Protein AF-A0A1J4JY16-F1 (afdb_monomer_lite)

Radius of gyration: 21.7 Å; chains: 1; bounding box: 56×39×72 Å

pLDDT: mean 81.93, std 15.05, range [30.53, 96.19]

Secondary structure (DSSP, 8-state):
------HHHHHHHHHHTHHHHTTSTTGGGS-HHHHHHHHH-TT--BS-HHHHHHHHHHHHHH-GGGGGGGGG--GGGS-HHHHHHHHHH--GGG--HHHHHHHHHHHH----S----SSB--GGGSS-------TT---TT-TT-SHHHHHHHHTTS-TTTTTSSEEEES--S---GGGGT-SSS-------S-TT--EEEE-TT-----SEEEEE--SSS---SEEEEE-SSSSS-EEEEEESS--GGGSSEEEEEPP--

Foldseek 3Di:
DDPPPVCVVVLLVCQLVVQVPLLDCPCLPDDLVSLVSNLPDPNREHQFLLSVLVSLVVSCVVPVVSLVVLLSGQLLGDDPVSVVVCVVPPDPVSDDPSNVVSVVCNVPDDPDPDDDDDRYPPVCVPDDDPDDDDPPPPPVPDQFPDPLVVCCVVQVHQCVVVVQKDKDWDADDPDPPSVVSPRPDPDDDDHPPDPPTDIDIGRDSDDDDDFKGKDFAPLPDGDQWDWDWDDPPVPDIDTQDTGHRDPQNNDRMDMGGGDDD

Sequence (261 aa):
MNILVDCNEEIDFLAKRFYKFSSNDQLKVLDLETLCDILTNPNLCLYDESCLLYFILDLVKEDKKFYCLFEYLEFTELTVNDIEMFINIFNINYLSGSIWKSLCSRLVQKINYESSITRYSNDINTTEHYPVFDPNDNNANQKMNGIIRYLSEKCNGNIMEKNVINIKYSDEHPINISSIVDLDVDSSFYTSAKPGSFIMIDFKDNFVIPQFYSIKSAGFANLRSWVFEISSDGENWKEIDRHDDSADLKKKKYNFYLSNS

Organism: NCBI:txid1144522

Structure (mmCIF, N/CA/C/O backbone):
data_AF-A0A1J4JY16-F1
#
_entry.id   AF-A0A1J4JY16-F1
#
loop_
_atom_site.group_PDB
_atom_site.id
_atom_site.type_symbol
_atom_site.label_atom_id
_atom_site.label_alt_id
_atom_site.label_comp_id
_atom_site.label_asym_id
_atom_site.label_entity_id
_atom_site.label_seq_id
_atom_site.pdbx_PDB_ins_code
_atom_site.Cartn_x
_atom_site.Cartn_y
_atom_site.Cartn_z
_atom_site.occupancy
_atom_site.B_iso_or_equiv
_atom_site.auth_seq_id
_atom_site.auth_comp_id
_atom_site.auth_asym_id
_atom_site.auth_atom_id
_atom_site.pdbx_PDB_model_num
ATOM 1 N N . MET A 1 1 ? -2.557 13.218 43.851 1.00 31.36 1 MET A N 1
ATOM 2 C CA . MET A 1 1 ? -3.062 14.340 43.036 1.00 31.36 1 MET A CA 1
ATOM 3 C C . MET A 1 1 ? -3.104 13.803 41.617 1.00 31.36 1 MET A C 1
ATOM 5 O O . MET A 1 1 ? -2.081 13.801 40.952 1.00 31.36 1 MET A O 1
ATOM 9 N N . ASN A 1 2 ? -4.218 13.164 41.247 1.00 30.53 2 ASN A N 1
ATOM 10 C CA . ASN A 1 2 ? -4.377 12.572 39.921 1.00 30.53 2 ASN A CA 1
ATOM 11 C C . ASN A 1 2 ? -4.642 13.716 38.954 1.00 30.53 2 ASN A C 1
ATOM 13 O O . ASN A 1 2 ? -5.684 14.363 39.038 1.00 30.53 2 ASN A O 1
ATOM 17 N N . ILE A 1 3 ? -3.667 13.995 38.099 1.00 32.53 3 ILE A N 1
ATOM 18 C CA . ILE A 1 3 ? -3.869 14.853 36.943 1.00 32.53 3 ILE A CA 1
ATOM 19 C C . ILE A 1 3 ? -4.706 14.006 35.984 1.00 32.53 3 ILE A C 1
ATOM 21 O O . ILE A 1 3 ? -4.184 13.109 35.331 1.00 32.53 3 ILE A O 1
ATOM 25 N N . LEU A 1 4 ? -6.020 14.224 35.993 1.00 35.12 4 LEU A N 1
ATOM 26 C CA . LEU A 1 4 ? -6.885 13.847 34.883 1.00 35.12 4 LEU A CA 1
ATOM 27 C C . LEU A 1 4 ? -6.463 14.750 33.723 1.00 35.12 4 LEU A C 1
ATOM 29 O O . LEU A 1 4 ? -6.913 15.890 33.627 1.00 35.12 4 LEU A O 1
ATOM 33 N N . VAL A 1 5 ? -5.497 14.282 32.933 1.00 44.91 5 VAL A N 1
ATOM 34 C CA . VAL A 1 5 ? -5.277 14.808 31.586 1.00 44.91 5 VAL A CA 1
ATOM 35 C C . VAL A 1 5 ? -6.586 14.550 30.848 1.00 44.91 5 VAL A C 1
ATOM 37 O O . VAL A 1 5 ? -7.117 13.442 30.917 1.00 44.91 5 VAL A O 1
ATOM 40 N N . ASP A 1 6 ? -7.167 15.583 30.250 1.00 53.94 6 ASP A N 1
ATOM 41 C CA . ASP A 1 6 ? -8.400 15.450 29.481 1.00 53.94 6 ASP A CA 1
ATOM 42 C C . ASP A 1 6 ? -8.073 14.721 28.171 1.00 53.94 6 ASP A C 1
ATOM 44 O O . ASP A 1 6 ? -7.833 15.339 27.136 1.00 53.94 6 ASP A O 1
ATOM 48 N N . CYS A 1 7 ? -7.994 13.386 28.236 1.00 62.97 7 CYS A N 1
ATOM 49 C CA . CYS A 1 7 ? -7.651 12.531 27.099 1.00 62.97 7 CYS A CA 1
ATOM 50 C C . CYS A 1 7 ? -8.610 12.725 25.913 1.00 62.97 7 CYS A C 1
ATOM 52 O O . CYS A 1 7 ? -8.273 12.346 24.797 1.00 62.97 7 CYS A O 1
ATOM 54 N N . ASN A 1 8 ? -9.783 13.338 26.120 1.00 76.88 8 ASN A N 1
ATOM 55 C CA . ASN A 1 8 ? -10.749 13.573 25.053 1.00 76.88 8 ASN A CA 1
ATOM 56 C C . ASN A 1 8 ? -10.207 14.507 23.973 1.00 76.88 8 ASN A C 1
ATOM 58 O O . ASN A 1 8 ? -10.452 14.244 22.803 1.00 76.88 8 ASN A O 1
ATOM 62 N N . GLU A 1 9 ? -9.465 15.565 24.326 1.00 85.69 9 GLU A N 1
ATOM 63 C CA . GLU A 1 9 ? -8.904 16.485 23.324 1.00 85.69 9 GLU A CA 1
ATOM 64 C C . GLU A 1 9 ? -7.820 15.803 22.477 1.00 85.69 9 GLU A C 1
ATOM 66 O O . GLU A 1 9 ? -7.738 16.027 21.268 1.00 85.69 9 GLU A O 1
ATOM 71 N N . GLU A 1 10 ? -7.013 14.939 23.098 1.00 87.88 10 GLU A N 1
ATOM 72 C CA . GLU A 1 10 ? -5.965 14.166 22.426 1.00 87.88 10 GLU A CA 1
ATOM 73 C C . GLU A 1 10 ? -6.563 13.078 21.524 1.00 87.88 10 GLU A C 1
ATOM 75 O O . GLU A 1 10 ? -6.152 12.945 20.370 1.00 87.88 10 GLU A O 1
ATOM 80 N N . ILE A 1 11 ? -7.586 12.361 21.999 1.00 91.44 11 ILE A N 1
ATOM 81 C CA . ILE A 1 11 ? -8.337 11.378 21.206 1.00 91.44 11 ILE A CA 1
ATOM 82 C C . ILE A 1 11 ? -9.028 12.068 20.028 1.00 91.44 11 ILE A C 1
ATOM 84 O O . ILE A 1 11 ? -8.915 11.594 18.900 1.00 91.44 11 ILE A O 1
ATOM 88 N N . ASP A 1 12 ? -9.672 13.219 20.241 1.00 90.94 12 ASP A N 1
ATOM 89 C CA . ASP A 1 12 ? -10.272 14.019 19.168 1.00 90.94 12 ASP A CA 1
ATOM 90 C C . ASP A 1 12 ? -9.227 14.462 18.141 1.00 90.94 12 ASP A C 1
ATOM 92 O O . ASP A 1 12 ? -9.476 14.442 16.932 1.00 90.94 12 ASP A O 1
ATOM 96 N N . PHE A 1 13 ? -8.058 14.897 18.616 1.00 89.00 13 PHE A N 1
ATOM 97 C CA . PHE A 1 13 ? -6.956 15.318 17.761 1.00 89.00 13 PHE A CA 1
ATOM 98 C C . PHE A 1 13 ? -6.457 14.162 16.890 1.00 89.00 13 PHE A C 1
ATOM 100 O O . PHE A 1 13 ? -6.245 14.366 15.689 1.00 89.00 13 PHE A O 1
ATOM 107 N N . LEU A 1 14 ? -6.278 12.980 17.488 1.00 90.50 14 LEU A N 1
ATOM 108 C CA . LEU A 1 14 ? -5.843 11.768 16.800 1.00 90.50 14 LEU A CA 1
ATOM 109 C C . LEU A 1 14 ? -6.910 11.274 15.828 1.00 90.50 14 LEU A C 1
ATOM 111 O O . LEU A 1 14 ? -6.580 11.035 14.674 1.00 90.50 14 LEU A O 1
ATOM 115 N N . ALA A 1 15 ? -8.179 11.210 16.230 1.00 90.50 15 ALA A N 1
ATOM 116 C CA . ALA A 1 15 ? -9.285 10.793 15.373 1.00 90.50 15 ALA A CA 1
ATOM 117 C C . ALA A 1 15 ? -9.417 11.687 14.129 1.00 90.50 15 ALA A C 1
ATOM 119 O O . ALA A 1 15 ? -9.438 11.184 13.005 1.00 90.50 15 ALA A O 1
ATOM 120 N N . LYS A 1 16 ? -9.379 13.018 14.302 1.00 89.44 16 LYS A N 1
ATOM 121 C CA . LYS A 1 16 ? -9.443 14.000 13.195 1.00 89.44 16 LYS A CA 1
ATOM 122 C C . LYS A 1 16 ? -8.280 13.907 12.213 1.00 89.44 16 LYS A C 1
ATOM 124 O O . LYS A 1 16 ? -8.373 14.428 11.104 1.00 89.44 16 LYS A O 1
ATOM 129 N N . ARG A 1 17 ? -7.159 13.317 12.627 1.00 87.75 17 ARG A N 1
ATOM 130 C CA . ARG A 1 17 ? -5.934 13.187 11.828 1.00 87.75 17 ARG A CA 1
ATOM 131 C C . ARG A 1 17 ? -5.492 11.738 11.699 1.00 87.75 17 ARG A C 1
ATOM 133 O O . ARG A 1 17 ? -4.326 11.506 11.391 1.00 87.75 17 ARG A O 1
ATOM 140 N N . PHE A 1 18 ? -6.396 10.783 11.920 1.00 89.00 18 PHE A N 1
ATOM 141 C CA . PHE A 1 18 ? -6.050 9.366 11.982 1.00 89.00 18 PHE A CA 1
ATOM 142 C C . PHE A 1 18 ? -5.348 8.936 10.701 1.00 89.00 18 PHE A C 1
ATOM 144 O O . PHE A 1 18 ? -4.289 8.316 10.752 1.00 89.00 18 PHE A O 1
ATOM 151 N N . TYR A 1 19 ? -5.868 9.414 9.570 1.00 82.38 19 TYR A N 1
ATOM 152 C CA . TYR A 1 19 ? -5.283 9.286 8.244 1.00 82.38 19 TYR A CA 1
ATOM 153 C C . TYR A 1 19 ? -3.763 9.559 8.194 1.00 82.38 19 TYR A C 1
ATOM 155 O O . TYR A 1 19 ? -3.030 8.842 7.526 1.00 82.38 19 TYR A O 1
ATOM 163 N N . LYS A 1 20 ? -3.232 10.536 8.943 1.00 79.44 20 LYS A N 1
ATOM 164 C CA . LYS A 1 20 ? -1.789 10.861 8.940 1.00 79.44 20 LYS A CA 1
ATOM 165 C C . LYS A 1 20 ? -0.927 9.858 9.690 1.00 79.44 20 LYS A C 1
ATOM 167 O O . LYS A 1 20 ? 0.275 9.784 9.444 1.00 79.44 20 LYS A O 1
ATOM 172 N N . PHE A 1 21 ? -1.513 9.161 10.653 1.00 79.12 21 PHE A N 1
ATOM 173 C CA . PHE A 1 21 ? -0.778 8.335 11.600 1.00 79.12 21 PHE A CA 1
ATOM 174 C C . PHE A 1 21 ? -1.021 6.841 11.385 1.00 79.12 21 PHE A C 1
ATOM 176 O O . PHE A 1 21 ? -0.206 6.045 11.836 1.00 79.12 21 PHE A O 1
ATOM 183 N N . SER A 1 22 ? -2.080 6.454 10.667 1.00 73.06 22 SER A N 1
ATOM 184 C CA . SER A 1 22 ? -2.434 5.054 10.401 1.00 73.06 22 SER A CA 1
ATOM 185 C C . SER A 1 22 ? -1.378 4.286 9.611 1.00 73.06 22 SER A C 1
ATOM 187 O O . SER A 1 22 ? -1.261 3.078 9.774 1.00 73.06 22 SER A O 1
ATOM 189 N N . SER A 1 23 ? -0.587 4.974 8.782 1.00 65.50 23 SER A N 1
ATOM 190 C CA . SER A 1 23 ? 0.531 4.372 8.040 1.00 65.50 23 SER A CA 1
ATOM 191 C C . SER A 1 23 ? 1.832 4.291 8.846 1.00 65.50 23 SER A C 1
ATOM 193 O O . SER A 1 23 ? 2.789 3.686 8.381 1.00 65.50 23 SER A O 1
ATOM 195 N N . ASN A 1 24 ? 1.890 4.890 10.039 1.00 67.12 24 ASN A N 1
ATOM 196 C CA . ASN A 1 24 ? 3.092 4.920 10.867 1.00 67.12 24 ASN A CA 1
ATOM 197 C C . ASN A 1 24 ? 2.932 4.000 12.086 1.00 67.12 24 ASN A C 1
ATOM 199 O O . ASN A 1 24 ? 1.854 3.888 12.669 1.00 67.12 24 ASN A O 1
ATOM 203 N N . ASP A 1 25 ? 4.038 3.445 12.583 1.00 74.62 25 ASP A N 1
ATOM 204 C CA . ASP A 1 25 ? 4.028 2.575 13.772 1.00 74.62 25 ASP A CA 1
ATOM 205 C C . ASP A 1 25 ? 3.672 3.298 15.086 1.00 74.62 25 ASP A C 1
ATOM 207 O O . ASP A 1 25 ? 3.498 2.666 16.125 1.00 74.62 25 ASP A O 1
ATOM 211 N N . GLN A 1 26 ? 3.519 4.625 15.065 1.00 77.06 26 GLN A N 1
ATOM 212 C CA . GLN A 1 26 ? 3.210 5.424 16.255 1.00 77.06 26 GLN A CA 1
ATOM 213 C C . GLN A 1 26 ? 1.863 5.054 16.887 1.00 77.06 26 GLN A C 1
ATOM 215 O O . GLN A 1 26 ? 1.769 5.003 18.112 1.00 77.06 26 GLN A O 1
ATOM 220 N N . LEU A 1 27 ? 0.838 4.759 16.077 1.00 82.56 27 LEU A N 1
ATOM 221 C CA . LEU A 1 27 ? -0.464 4.329 16.601 1.00 82.56 27 LEU A CA 1
ATOM 222 C C . LEU A 1 27 ? -0.451 2.879 17.092 1.00 82.56 27 LEU A C 1
ATOM 224 O O . LEU A 1 27 ? -1.286 2.517 17.915 1.00 82.56 27 LEU A O 1
ATOM 228 N N . LYS A 1 28 ? 0.503 2.056 16.637 1.00 81.75 28 LYS A N 1
ATOM 229 C CA . LYS A 1 28 ? 0.596 0.642 17.030 1.00 81.75 28 LYS A CA 1
ATOM 230 C C . LYS A 1 28 ? 1.054 0.450 18.479 1.00 81.75 28 LYS A C 1
ATOM 232 O O . LYS A 1 28 ? 0.887 -0.627 19.038 1.00 81.75 28 LYS A O 1
ATOM 237 N N . VAL A 1 29 ? 1.613 1.495 19.094 1.00 86.62 29 VAL A N 1
ATOM 238 C CA . VAL A 1 29 ? 2.029 1.500 20.508 1.00 86.62 29 VAL A CA 1
ATOM 239 C C . VAL A 1 29 ? 0.838 1.706 21.453 1.00 86.62 29 VAL A C 1
ATOM 241 O O . VAL A 1 29 ? 0.945 1.419 22.646 1.00 86.62 29 VAL A O 1
ATOM 244 N N . LEU A 1 30 ? -0.291 2.206 20.942 1.00 89.12 30 LEU A N 1
ATOM 245 C CA . LEU A 1 30 ? -1.477 2.479 21.746 1.00 89.12 30 LEU A CA 1
ATOM 246 C C . LEU A 1 30 ? -2.147 1.178 22.200 1.00 89.12 30 LEU A C 1
ATOM 248 O O . LEU A 1 30 ? -2.107 0.151 21.519 1.00 89.12 30 LEU A O 1
ATOM 252 N N . ASP A 1 31 ? -2.766 1.224 23.376 1.00 92.12 31 ASP A N 1
ATOM 253 C CA . ASP A 1 31 ? -3.531 0.092 23.874 1.00 92.12 31 ASP A CA 1
ATOM 254 C C . ASP A 1 31 ? -4.887 -0.040 23.166 1.00 92.12 31 ASP A C 1
ATOM 256 O O . ASP A 1 31 ? -5.335 0.825 22.410 1.00 92.12 31 ASP A O 1
ATOM 260 N N . LEU A 1 32 ? -5.536 -1.183 23.394 1.00 92.88 32 LEU A N 1
ATOM 261 C CA . LEU A 1 32 ? -6.809 -1.499 22.756 1.00 92.88 32 LEU A CA 1
ATOM 262 C C . LEU A 1 32 ? -7.902 -0.486 23.119 1.00 92.88 32 LEU A C 1
ATOM 264 O O . LEU A 1 32 ? -8.685 -0.122 22.252 1.00 92.88 32 LEU A O 1
ATOM 268 N N . GLU A 1 33 ? -7.949 -0.042 24.376 1.00 93.06 33 GLU A N 1
ATOM 269 C CA . GLU A 1 33 ? -8.976 0.884 24.865 1.00 93.06 33 GLU A CA 1
ATOM 270 C C . GLU A 1 33 ? -8.858 2.243 24.166 1.00 93.06 33 GLU A C 1
ATOM 272 O O . GLU A 1 33 ? -9.828 2.711 23.574 1.00 93.06 33 GLU A O 1
ATOM 277 N N . THR A 1 34 ? -7.643 2.793 24.084 1.00 92.50 34 THR A N 1
ATOM 278 C CA . THR A 1 34 ? -7.378 4.051 23.374 1.00 92.50 34 THR A CA 1
ATOM 279 C C . THR A 1 34 ? -7.711 3.941 21.885 1.00 92.50 34 THR A C 1
ATOM 281 O O . THR A 1 34 ? -8.284 4.860 21.301 1.00 92.50 34 THR A O 1
ATOM 284 N N . LEU A 1 35 ? -7.374 2.818 21.241 1.00 94.50 35 LEU A N 1
ATOM 285 C CA . LEU A 1 35 ? -7.709 2.602 19.831 1.00 94.50 35 LEU A CA 1
ATOM 286 C C . LEU A 1 35 ? -9.224 2.506 19.610 1.00 94.50 35 LEU A C 1
ATOM 288 O O . LEU A 1 35 ? -9.726 3.093 18.652 1.00 94.50 35 LEU A O 1
ATOM 292 N N . CYS A 1 36 ? -9.958 1.828 20.495 1.00 94.00 36 CYS A N 1
ATOM 293 C CA . CYS A 1 36 ? -11.421 1.806 20.456 1.00 94.00 36 CYS A CA 1
ATOM 294 C C . CYS A 1 36 ? -12.009 3.217 20.593 1.00 94.00 36 CYS A C 1
ATOM 296 O O . CYS A 1 36 ? -12.910 3.576 19.830 1.00 94.00 36 CYS A O 1
ATOM 298 N N . ASP A 1 37 ? -11.483 4.033 21.511 1.00 93.44 37 ASP A N 1
ATOM 299 C CA . ASP A 1 37 ? -11.946 5.409 21.714 1.00 93.44 37 ASP A CA 1
ATOM 300 C C . ASP A 1 37 ? -11.703 6.285 20.477 1.00 93.44 37 ASP A C 1
ATOM 302 O O . ASP A 1 37 ? -12.580 7.050 20.068 1.00 93.44 37 ASP A O 1
ATOM 306 N N . ILE A 1 38 ? -10.543 6.134 19.829 1.00 93.94 38 ILE A N 1
ATOM 307 C CA . ILE A 1 38 ? -10.218 6.833 18.580 1.00 93.94 38 ILE A CA 1
ATOM 308 C C . ILE A 1 38 ? -11.159 6.399 17.449 1.00 93.94 38 ILE A C 1
ATOM 310 O O . ILE A 1 38 ? -11.705 7.255 16.754 1.00 93.94 38 ILE A O 1
ATOM 314 N N . LEU A 1 39 ? -11.368 5.091 17.256 1.00 93.75 39 LEU A N 1
ATOM 315 C CA . LEU A 1 39 ? -12.174 4.562 16.147 1.00 93.75 39 LEU A CA 1
ATOM 316 C C . LEU A 1 39 ? -13.685 4.768 16.333 1.00 93.75 39 LEU A C 1
ATOM 318 O O . LEU A 1 39 ? -14.429 4.804 15.355 1.00 93.75 39 LEU A O 1
ATOM 322 N N . THR A 1 40 ? -14.146 4.947 17.571 1.00 93.75 40 THR A N 1
ATOM 323 C CA . THR A 1 40 ? -15.547 5.284 17.875 1.00 93.75 40 THR A CA 1
ATOM 324 C C . THR A 1 40 ? -15.801 6.796 17.808 1.00 93.75 40 THR A C 1
ATOM 326 O O . THR A 1 40 ? -16.951 7.243 17.839 1.00 93.75 40 THR A O 1
ATOM 329 N N . ASN A 1 41 ? -14.744 7.609 17.722 1.00 92.50 41 ASN A N 1
ATOM 330 C CA . ASN A 1 41 ? -14.862 9.057 17.761 1.00 92.50 41 ASN A CA 1
ATOM 331 C C . ASN A 1 41 ? -15.668 9.586 16.553 1.00 92.50 41 ASN A C 1
ATOM 333 O O . ASN A 1 41 ? -15.359 9.254 15.408 1.00 92.50 41 ASN A O 1
ATOM 337 N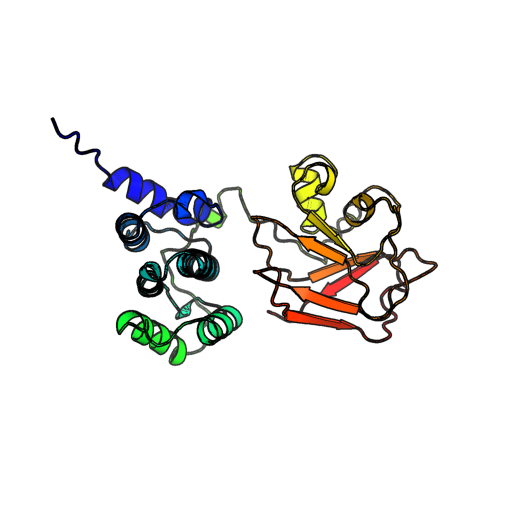 N . PRO A 1 42 ? -16.665 10.468 16.762 1.00 88.06 42 PRO A N 1
ATOM 338 C CA . PRO A 1 42 ? -17.493 10.998 15.675 1.00 88.06 42 PRO A CA 1
ATOM 339 C C . PRO A 1 42 ? -16.717 11.868 14.677 1.00 88.06 42 PRO A C 1
ATOM 341 O O . PRO A 1 42 ? -17.198 12.111 13.574 1.00 88.06 42 PRO A O 1
ATOM 344 N N . ASN A 1 43 ? -15.534 12.351 15.060 1.00 89.62 43 ASN A N 1
ATOM 345 C CA . ASN A 1 43 ? -14.637 13.117 14.208 1.00 89.62 43 ASN A CA 1
ATOM 346 C C . ASN A 1 43 ? -13.544 12.250 13.560 1.00 89.62 43 ASN A C 1
ATOM 348 O O . ASN A 1 43 ? -12.589 12.814 13.018 1.00 89.62 43 ASN A O 1
ATOM 352 N N . LEU A 1 44 ? -13.640 10.915 13.647 1.00 91.62 44 LEU A N 1
ATOM 353 C CA . LEU A 1 44 ? -12.714 10.009 12.975 1.00 91.62 44 LEU A CA 1
ATOM 354 C C . LEU A 1 44 ? -12.643 10.357 11.489 1.00 91.62 44 LEU A C 1
ATOM 356 O O . LEU A 1 44 ? -13.661 10.450 10.806 1.00 91.62 44 LEU A O 1
ATOM 360 N N . CYS A 1 45 ? -11.419 10.548 11.014 1.00 87.81 45 CYS A N 1
ATOM 361 C CA . CYS A 1 45 ? -11.137 10.971 9.659 1.00 87.81 45 CYS A CA 1
ATOM 362 C C . CYS A 1 45 ? -10.116 10.027 9.026 1.00 87.81 45 CYS A C 1
ATOM 364 O O . CYS A 1 45 ? -8.953 9.972 9.445 1.00 87.81 45 CYS A O 1
ATOM 366 N N . LEU A 1 46 ? -10.567 9.286 8.018 1.00 85.44 46 LEU A N 1
ATOM 367 C CA . LEU A 1 46 ? -9.779 8.299 7.281 1.00 85.44 46 LEU A CA 1
ATOM 368 C C . LEU A 1 46 ? -9.481 8.802 5.861 1.00 85.44 46 LEU A C 1
ATOM 370 O O . LEU A 1 46 ? -10.198 9.663 5.340 1.00 85.44 46 LEU A O 1
ATOM 374 N N . TYR A 1 47 ? -8.445 8.245 5.228 1.00 79.88 47 TYR A N 1
ATOM 375 C CA . TYR A 1 47 ? -8.259 8.393 3.780 1.00 79.88 47 TYR A CA 1
ATOM 376 C C . TYR A 1 47 ? -9.289 7.567 3.018 1.00 79.88 47 TYR A C 1
ATOM 378 O O . TYR A 1 47 ? -10.061 8.103 2.231 1.00 79.88 47 TYR A O 1
ATOM 386 N N . ASP A 1 48 ? -9.313 6.275 3.314 1.00 81.44 48 ASP A N 1
ATOM 387 C CA . ASP A 1 48 ? -10.267 5.302 2.817 1.00 81.44 48 ASP A CA 1
ATOM 388 C C . ASP A 1 48 ? -10.398 4.163 3.836 1.00 81.44 48 ASP A C 1
ATOM 390 O O . ASP A 1 48 ? -9.695 4.109 4.855 1.00 81.44 48 ASP A O 1
ATOM 394 N N . GLU A 1 49 ? -11.333 3.260 3.565 1.00 88.69 49 GLU A N 1
ATOM 395 C CA . GLU A 1 49 ? -11.580 2.106 4.418 1.00 88.69 49 GLU A CA 1
ATOM 396 C C . GLU A 1 49 ? -10.472 1.046 4.327 1.00 88.69 49 GLU A C 1
ATOM 398 O O . GLU A 1 49 ? -10.182 0.361 5.311 1.00 88.69 49 GLU A O 1
ATOM 403 N N . SER A 1 50 ? -9.814 0.935 3.169 1.00 85.56 50 SER A N 1
ATOM 404 C CA . SER A 1 50 ? -8.705 0.008 2.925 1.00 85.56 50 SER A CA 1
ATOM 405 C C . SER A 1 50 ? -7.537 0.287 3.879 1.00 85.56 50 SER A C 1
ATOM 407 O O . SER A 1 50 ? -7.008 -0.634 4.499 1.00 85.56 50 SER A O 1
ATOM 409 N N . CYS A 1 51 ? -7.184 1.559 4.090 1.00 87.50 51 CYS A N 1
ATOM 410 C CA . CYS A 1 51 ? -6.156 1.994 5.035 1.00 87.50 51 CYS A CA 1
ATOM 411 C C . CYS A 1 51 ? -6.460 1.529 6.463 1.00 87.50 51 CYS A C 1
ATOM 413 O O . CYS A 1 51 ? -5.564 1.046 7.159 1.00 87.50 51 CYS A O 1
ATOM 415 N N . LEU A 1 52 ? -7.717 1.649 6.904 1.00 92.75 52 LEU A N 1
ATOM 416 C CA . LEU A 1 52 ? -8.119 1.192 8.233 1.00 92.75 52 LEU A CA 1
ATOM 417 C C . LEU A 1 52 ? -8.063 -0.339 8.332 1.00 92.75 52 LEU A C 1
ATOM 419 O O . LEU A 1 52 ? -7.581 -0.868 9.334 1.00 92.75 52 LEU A O 1
ATOM 423 N N . LEU A 1 53 ? -8.491 -1.053 7.287 1.00 92.62 53 LEU A N 1
ATOM 424 C CA . LEU A 1 53 ? -8.396 -2.511 7.226 1.00 92.62 53 LEU A CA 1
ATOM 425 C C . LEU A 1 53 ? -6.944 -2.986 7.381 1.00 92.62 53 LEU A C 1
ATOM 427 O O . LEU A 1 53 ? -6.678 -3.844 8.225 1.00 92.62 53 LEU A O 1
ATOM 431 N N . TYR A 1 54 ? -6.009 -2.427 6.606 1.00 89.31 54 TYR A N 1
ATOM 432 C CA . TYR A 1 54 ? -4.591 -2.795 6.679 1.00 89.31 54 TYR A CA 1
ATOM 433 C C . TYR A 1 54 ? -3.985 -2.476 8.047 1.00 89.31 54 TYR A C 1
ATOM 435 O O . TYR A 1 54 ? -3.278 -3.310 8.612 1.00 89.31 54 TYR A O 1
ATOM 443 N N . PHE A 1 55 ? -4.327 -1.319 8.619 1.00 91.56 55 PHE A N 1
ATOM 444 C CA . PHE A 1 55 ? -3.899 -0.950 9.965 1.00 91.56 55 PHE A CA 1
ATOM 445 C C . PHE A 1 55 ? -4.341 -1.983 11.017 1.00 91.56 55 PHE A C 1
ATOM 447 O O . PHE A 1 55 ? -3.526 -2.440 11.820 1.00 91.56 55 PHE A O 1
ATOM 454 N N . ILE A 1 56 ? -5.613 -2.401 10.998 1.00 93.81 56 ILE A N 1
ATOM 455 C CA . ILE A 1 56 ? -6.128 -3.398 11.951 1.00 93.81 56 ILE A CA 1
ATOM 456 C C . ILE A 1 56 ? -5.490 -4.772 11.707 1.00 93.81 56 ILE A C 1
ATOM 458 O O . ILE A 1 56 ? -5.143 -5.464 12.665 1.00 93.81 56 ILE A O 1
ATOM 462 N N . LEU A 1 57 ? -5.303 -5.172 10.444 1.00 90.12 57 LEU A N 1
ATOM 463 C CA . LEU A 1 57 ? -4.632 -6.430 10.104 1.00 90.12 57 LEU A CA 1
ATOM 464 C C . LEU A 1 57 ? -3.216 -6.487 10.683 1.00 90.12 57 LEU A C 1
ATOM 466 O O . LEU A 1 57 ? -2.841 -7.512 11.252 1.00 90.12 57 LEU A O 1
ATOM 470 N N . ASP A 1 58 ? -2.457 -5.397 10.592 1.00 89.12 58 ASP A N 1
ATOM 471 C CA . ASP A 1 58 ? -1.116 -5.318 11.167 1.00 89.12 58 ASP A CA 1
ATOM 472 C C . ASP A 1 58 ? -1.122 -5.433 12.695 1.00 89.12 58 ASP A C 1
ATOM 474 O O . ASP A 1 58 ? -0.318 -6.179 13.250 1.00 89.12 58 ASP A O 1
ATOM 478 N N . LEU A 1 59 ? -2.061 -4.783 13.390 1.00 91.38 59 LEU A N 1
ATOM 479 C CA . LEU A 1 59 ? -2.208 -4.937 14.844 1.00 91.38 59 LEU A CA 1
ATOM 480 C C . LEU A 1 59 ? -2.514 -6.384 15.248 1.00 91.38 59 LEU A C 1
ATOM 482 O O . LEU A 1 59 ? -1.998 -6.897 16.240 1.00 91.38 59 LEU A O 1
ATOM 486 N N . VAL A 1 60 ? -3.360 -7.054 14.469 1.00 92.50 60 VAL A N 1
ATOM 487 C CA . VAL A 1 60 ? -3.802 -8.424 14.737 1.00 92.50 60 VAL A CA 1
ATOM 488 C C . VAL A 1 60 ? -2.696 -9.458 14.510 1.00 92.50 60 VAL A C 1
ATOM 490 O O . VAL A 1 60 ? -2.712 -10.506 15.168 1.00 92.50 60 VAL A O 1
ATOM 493 N N . LYS A 1 61 ? -1.731 -9.181 13.620 1.00 87.94 61 LYS A N 1
ATOM 494 C CA . LYS A 1 61 ? -0.521 -10.010 13.472 1.00 87.94 61 LYS A CA 1
ATOM 495 C C . LYS A 1 61 ? 0.271 -10.064 14.782 1.00 87.94 61 LYS A C 1
ATOM 497 O O . LYS A 1 61 ? 0.768 -11.132 15.136 1.00 87.94 61 LYS A O 1
ATOM 502 N N . GLU A 1 62 ? 0.326 -8.948 15.508 1.00 88.25 62 GLU A N 1
ATOM 503 C CA . GLU A 1 62 ? 1.044 -8.829 16.781 1.00 88.25 62 GLU A CA 1
ATOM 504 C C . GLU A 1 62 ? 0.239 -9.387 17.966 1.00 88.25 62 GLU A C 1
ATOM 506 O O . GLU A 1 62 ? 0.757 -10.164 18.771 1.00 88.25 62 GLU A O 1
ATOM 511 N N . ASP A 1 63 ? -1.044 -9.027 18.087 1.00 91.94 63 ASP A N 1
ATOM 512 C CA . ASP A 1 63 ? -1.891 -9.466 19.200 1.00 91.94 63 ASP A CA 1
ATOM 513 C C . ASP A 1 63 ? -3.351 -9.683 18.772 1.00 91.94 63 ASP A C 1
ATOM 515 O O . ASP A 1 63 ? -4.058 -8.789 18.301 1.00 91.94 63 ASP A O 1
ATOM 519 N N . LYS A 1 64 ? -3.862 -10.891 19.025 1.00 92.44 64 LYS A N 1
ATOM 520 C CA . LYS A 1 64 ? -5.227 -11.287 18.653 1.00 92.44 64 LYS A CA 1
ATOM 521 C C . LYS A 1 64 ? -6.314 -10.512 19.404 1.00 92.44 64 LYS A C 1
ATOM 523 O O . LYS A 1 64 ? -7.472 -10.576 19.000 1.00 92.44 64 LYS A O 1
ATOM 528 N N . LYS A 1 65 ? -5.995 -9.782 20.478 1.00 93.88 65 LYS A N 1
ATOM 529 C CA . LYS A 1 65 ? -6.986 -8.935 21.165 1.00 93.88 65 LYS A CA 1
ATOM 530 C C . LYS A 1 65 ? -7.574 -7.852 20.253 1.00 93.88 65 LYS A C 1
ATOM 532 O O . LYS A 1 65 ? -8.706 -7.439 20.471 1.00 93.88 65 LYS A O 1
ATOM 537 N N . PHE A 1 66 ? -6.840 -7.433 19.219 1.00 95.44 66 PHE A N 1
ATOM 538 C CA . PHE A 1 66 ? -7.255 -6.366 18.306 1.00 95.44 66 PHE A CA 1
ATOM 539 C C . PHE A 1 66 ? -8.295 -6.800 17.264 1.00 95.44 66 PHE A C 1
ATOM 541 O O . PHE A 1 66 ? -8.817 -5.955 16.544 1.00 95.44 66 PHE A O 1
ATOM 548 N N . TYR A 1 67 ? -8.670 -8.085 17.207 1.00 94.81 67 TYR A N 1
ATOM 549 C CA . TYR A 1 67 ? -9.710 -8.566 16.288 1.00 94.81 67 TYR A CA 1
ATOM 550 C C . TYR A 1 67 ? -11.056 -7.845 16.463 1.00 94.81 67 TYR A C 1
ATOM 552 O O . TYR A 1 67 ? -11.813 -7.734 15.501 1.00 94.81 67 TYR A O 1
ATOM 560 N N . CYS A 1 68 ? -11.378 -7.353 17.664 1.00 94.19 68 CYS A N 1
ATOM 561 C CA . CYS A 1 68 ? -12.619 -6.607 17.864 1.00 94.19 68 CYS A CA 1
ATOM 562 C C . CYS A 1 68 ? -12.656 -5.303 17.057 1.00 94.19 68 CYS A C 1
ATOM 564 O O . CYS A 1 68 ? -13.740 -4.908 16.651 1.00 94.19 68 CYS A O 1
ATOM 566 N N . LEU A 1 69 ? -11.506 -4.699 16.726 1.00 96.19 69 LEU A N 1
ATOM 567 C CA . LEU A 1 69 ? -11.446 -3.432 15.991 1.00 96.19 69 LEU A CA 1
ATOM 568 C C . LEU A 1 69 ? -12.030 -3.522 14.571 1.00 96.19 69 LEU A C 1
ATOM 570 O O . LEU A 1 69 ? -12.460 -2.511 14.021 1.00 96.19 69 LEU A O 1
ATOM 574 N N . PHE A 1 70 ? -12.120 -4.723 13.986 1.00 95.94 70 PHE A N 1
ATOM 575 C CA . PHE A 1 70 ? -12.800 -4.920 12.700 1.00 95.94 70 PHE A CA 1
ATOM 576 C C . PHE A 1 70 ? -14.289 -4.543 12.744 1.00 95.94 70 PHE A C 1
ATOM 578 O O . PHE A 1 70 ? -14.905 -4.375 11.694 1.00 95.94 70 PHE A O 1
ATOM 585 N N . GLU A 1 71 ? -14.890 -4.400 13.929 1.00 94.88 71 GLU A N 1
ATOM 586 C CA . GLU A 1 71 ? -16.274 -3.943 14.057 1.00 94.88 71 GLU A CA 1
ATOM 587 C C . GLU A 1 71 ? -16.486 -2.483 13.641 1.00 94.88 71 GLU A C 1
ATOM 589 O O . GLU A 1 71 ? -17.612 -2.111 13.315 1.00 94.88 71 GLU A O 1
ATOM 594 N N . TYR A 1 72 ? -15.414 -1.685 13.606 1.00 94.50 72 TYR A N 1
ATOM 595 C CA . TYR A 1 72 ? -15.441 -0.282 13.189 1.00 94.50 72 TYR A CA 1
ATOM 596 C C . TYR A 1 72 ? -15.302 -0.097 11.668 1.00 94.50 72 TYR A C 1
ATOM 598 O O . TYR A 1 72 ? -15.416 1.030 11.173 1.00 94.50 72 TYR A O 1
ATOM 606 N N . LEU A 1 73 ? -15.094 -1.195 10.926 1.00 93.50 73 LEU A N 1
ATOM 607 C CA . LEU A 1 73 ? -15.013 -1.163 9.471 1.00 93.50 73 LEU A CA 1
ATOM 608 C C . LEU A 1 73 ? -16.387 -0.995 8.811 1.00 93.50 73 LEU A C 1
ATOM 610 O O . LEU A 1 73 ? -17.340 -1.745 9.067 1.00 93.50 73 LEU A O 1
ATOM 614 N N . GLU A 1 74 ? -16.449 -0.072 7.859 1.00 91.06 74 GLU A N 1
ATOM 615 C CA . GLU A 1 74 ? -17.539 0.070 6.898 1.00 91.06 74 GLU A CA 1
ATOM 616 C C . GLU A 1 74 ? -17.256 -0.808 5.676 1.00 91.06 74 GLU A C 1
ATOM 618 O O . GLU A 1 74 ? -16.798 -0.348 4.635 1.00 91.06 74 GLU A O 1
ATOM 623 N N . PHE A 1 75 ? -17.559 -2.108 5.776 1.00 91.62 75 PHE A N 1
ATOM 624 C CA . PHE A 1 75 ? -17.279 -3.075 4.702 1.00 91.62 75 PHE A CA 1
ATOM 625 C C . PHE A 1 75 ? -17.884 -2.684 3.341 1.00 91.62 75 PHE A C 1
ATOM 627 O O . PHE A 1 75 ? -17.377 -3.129 2.312 1.00 91.62 75 PHE A O 1
ATOM 634 N N . THR A 1 76 ? -18.947 -1.868 3.331 1.00 88.75 76 THR A N 1
ATOM 635 C CA . THR A 1 76 ? -19.571 -1.247 2.144 1.00 88.75 76 THR A 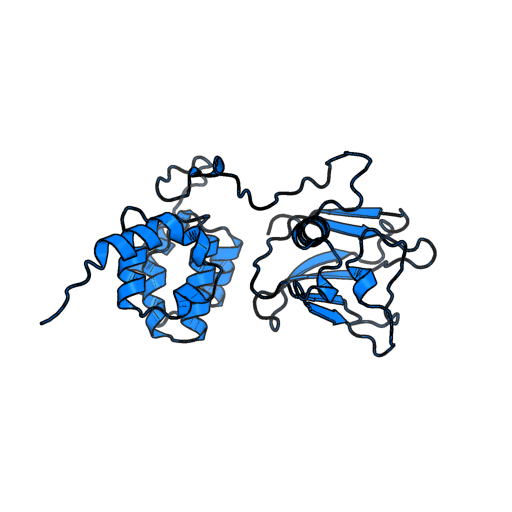CA 1
ATOM 636 C C . THR A 1 76 ? -18.590 -0.454 1.282 1.00 88.75 76 THR A C 1
ATOM 638 O O . THR A 1 76 ? -18.740 -0.444 0.064 1.00 88.75 76 THR A O 1
ATOM 641 N N . GLU A 1 77 ? -17.552 0.110 1.895 1.00 86.06 77 GLU A N 1
ATOM 642 C CA . GLU A 1 77 ? -16.563 0.982 1.252 1.00 86.06 77 GLU A CA 1
ATOM 643 C C . GLU A 1 77 ? -15.239 0.284 0.943 1.00 86.06 77 GLU A C 1
ATOM 645 O O . GLU A 1 77 ? -14.334 0.875 0.358 1.00 86.06 77 GLU A O 1
ATOM 650 N N . LEU A 1 78 ? -15.123 -0.997 1.293 1.00 85.81 78 LEU A N 1
ATOM 651 C CA . LEU A 1 78 ? -13.974 -1.808 0.918 1.00 85.81 78 LEU A CA 1
ATOM 652 C C . LEU A 1 78 ? -14.058 -2.242 -0.549 1.00 85.81 78 LEU A C 1
ATOM 654 O O . LEU A 1 78 ? -15.120 -2.633 -1.071 1.00 85.81 78 LEU A O 1
ATOM 658 N N . THR A 1 79 ? -12.895 -2.241 -1.202 1.00 81.94 79 THR A N 1
ATOM 659 C CA . THR A 1 79 ? -12.747 -2.756 -2.563 1.00 81.94 79 THR A CA 1
ATOM 660 C C . THR A 1 79 ? -13.005 -4.264 -2.607 1.00 81.94 79 THR A C 1
ATOM 662 O O . THR A 1 79 ? -13.037 -4.953 -1.587 1.00 81.94 79 THR A O 1
ATOM 665 N N . VAL A 1 80 ? -13.199 -4.813 -3.808 1.00 81.31 80 VAL A N 1
ATOM 666 C CA . VAL A 1 80 ? -13.378 -6.266 -3.968 1.00 81.31 80 VAL A CA 1
ATOM 667 C C . VAL A 1 80 ? -12.145 -7.026 -3.468 1.00 81.31 80 VAL A C 1
ATOM 669 O O . VAL A 1 80 ? -12.302 -8.024 -2.767 1.00 81.31 80 VAL A O 1
ATOM 672 N N . ASN A 1 81 ? -10.942 -6.522 -3.755 1.00 78.44 81 ASN A N 1
ATOM 673 C CA . ASN A 1 81 ? -9.698 -7.116 -3.272 1.00 78.44 81 ASN A CA 1
ATOM 674 C C . ASN A 1 81 ? -9.559 -7.062 -1.753 1.00 78.44 81 ASN A C 1
ATOM 676 O O . ASN A 1 81 ? -9.096 -8.030 -1.157 1.00 78.44 81 ASN A O 1
ATOM 680 N N . ASP A 1 82 ? -9.970 -5.965 -1.121 1.00 86.19 82 ASP A N 1
ATOM 681 C CA . ASP A 1 82 ? -9.924 -5.848 0.337 1.00 86.19 82 ASP A CA 1
ATOM 682 C C . ASP A 1 82 ? -10.834 -6.880 1.007 1.00 86.19 82 ASP A C 1
ATOM 684 O O . ASP A 1 82 ? -10.442 -7.526 1.979 1.00 86.19 82 ASP A O 1
ATOM 688 N N . ILE A 1 83 ? -12.037 -7.082 0.457 1.00 89.94 83 ILE A N 1
ATOM 689 C CA . ILE A 1 83 ? -12.973 -8.106 0.932 1.00 89.94 83 ILE A CA 1
ATOM 690 C C . ILE A 1 83 ? -12.397 -9.509 0.729 1.00 89.94 83 ILE A C 1
ATOM 692 O O . ILE A 1 83 ? -12.444 -10.324 1.652 1.00 89.94 83 ILE A O 1
ATOM 696 N N . GLU A 1 84 ? -11.851 -9.801 -0.454 1.00 84.56 84 GLU A N 1
ATOM 697 C CA . GLU A 1 84 ? -11.205 -11.085 -0.745 1.00 84.56 84 GLU A CA 1
ATOM 698 C C . GLU A 1 84 ? -10.067 -11.364 0.246 1.00 84.56 84 GLU A C 1
ATOM 700 O O . GLU A 1 84 ? -10.015 -12.431 0.863 1.00 84.56 84 GLU A O 1
ATOM 705 N N . MET A 1 85 ? -9.190 -10.384 0.452 1.00 84.75 85 MET A N 1
ATOM 706 C CA . MET A 1 85 ? -8.086 -10.479 1.395 1.00 84.75 85 MET A CA 1
ATOM 707 C C . MET A 1 85 ? -8.587 -10.702 2.826 1.00 84.75 85 MET A C 1
ATOM 709 O O . MET A 1 85 ? -8.109 -11.615 3.502 1.00 84.75 85 MET A O 1
ATOM 713 N N . PHE A 1 86 ? -9.560 -9.910 3.288 1.00 92.12 86 PHE A N 1
ATOM 714 C CA . PHE A 1 86 ? -10.139 -10.061 4.620 1.00 92.12 86 PHE A CA 1
ATOM 715 C C . PHE A 1 86 ? -10.679 -11.479 4.828 1.00 92.12 86 PHE A C 1
ATOM 717 O O . PHE A 1 86 ? -10.338 -12.115 5.819 1.00 92.12 86 PHE A O 1
ATOM 724 N N . ILE A 1 87 ? -11.463 -12.011 3.886 1.00 90.81 87 ILE A N 1
ATOM 725 C CA . ILE A 1 87 ? -12.040 -13.362 3.988 1.00 90.81 87 ILE A CA 1
ATOM 726 C C . ILE A 1 87 ? -10.948 -14.437 4.072 1.00 90.81 87 ILE A C 1
ATOM 728 O O . ILE A 1 87 ? -11.092 -15.390 4.837 1.00 90.81 87 ILE A O 1
ATOM 732 N N . ASN A 1 88 ? -9.865 -14.287 3.308 1.00 86.88 88 ASN A N 1
ATOM 733 C CA . ASN A 1 88 ? -8.778 -15.265 3.272 1.00 86.88 88 ASN A CA 1
ATOM 734 C C . ASN A 1 88 ? -7.920 -15.264 4.546 1.00 86.88 88 ASN A C 1
ATOM 736 O O . ASN A 1 88 ? -7.391 -16.309 4.925 1.00 86.88 88 ASN A O 1
ATOM 740 N N . ILE A 1 89 ? -7.773 -14.111 5.204 1.00 86.62 89 ILE A N 1
ATOM 741 C CA . ILE A 1 89 ? -6.883 -13.947 6.364 1.00 86.62 89 ILE A CA 1
ATOM 742 C C . ILE A 1 89 ? -7.646 -14.043 7.696 1.00 86.62 89 ILE A C 1
ATOM 744 O O . ILE A 1 89 ? -7.092 -14.493 8.702 1.00 86.62 89 ILE A O 1
ATOM 748 N N . PHE A 1 90 ? -8.914 -13.631 7.737 1.00 91.12 90 PHE A N 1
ATOM 749 C CA . PHE A 1 90 ? -9.671 -13.497 8.978 1.00 91.12 90 PHE A CA 1
ATOM 750 C C . PHE A 1 90 ? -9.973 -14.849 9.638 1.00 91.12 90 PHE A C 1
ATOM 752 O O . PHE A 1 90 ? -10.578 -15.750 9.055 1.00 91.12 90 PHE A O 1
ATOM 759 N N . ASN A 1 91 ? -9.629 -14.977 10.921 1.00 91.38 91 ASN A N 1
ATOM 760 C CA . ASN A 1 91 ? -9.975 -16.158 11.701 1.00 91.38 91 ASN A CA 1
ATOM 761 C C . ASN A 1 91 ? -11.425 -16.090 12.205 1.00 91.38 91 ASN A C 1
ATOM 763 O O . ASN A 1 91 ? -11.749 -15.339 13.125 1.00 91.38 91 ASN A O 1
ATOM 767 N N . ILE A 1 92 ? -12.277 -16.963 11.659 1.00 93.00 92 ILE A N 1
ATOM 768 C CA . ILE A 1 92 ? -13.718 -17.032 11.947 1.00 93.00 92 ILE A CA 1
ATOM 769 C C . ILE A 1 92 ? -14.071 -17.153 13.439 1.00 93.00 92 ILE A C 1
ATOM 771 O O . ILE A 1 92 ? -15.151 -16.731 13.844 1.00 93.00 92 ILE A O 1
ATOM 775 N N . ASN A 1 93 ? -13.173 -17.679 14.281 1.00 94.88 93 ASN A N 1
ATOM 776 C CA . ASN A 1 93 ? -13.416 -17.793 15.725 1.00 94.88 93 ASN A CA 1
ATOM 777 C C . ASN A 1 93 ? -13.525 -16.430 16.427 1.00 94.88 93 ASN A C 1
ATOM 779 O O . ASN A 1 93 ? -14.032 -16.361 17.543 1.00 94.88 93 ASN A O 1
ATOM 783 N N . TYR A 1 94 ? -13.057 -15.362 15.779 1.00 94.75 94 TYR A N 1
ATOM 784 C CA . TYR A 1 94 ? -13.140 -13.988 16.267 1.00 94.75 94 TYR A CA 1
ATOM 785 C C . TYR A 1 94 ? -14.275 -13.190 15.614 1.00 94.75 94 TYR A C 1
ATOM 787 O O . TYR A 1 94 ? -14.376 -11.980 15.813 1.00 94.75 94 TYR A O 1
ATOM 795 N N . LEU A 1 95 ? -15.145 -13.841 14.835 1.00 94.56 95 LEU A N 1
ATOM 796 C CA . LEU A 1 95 ? -16.290 -13.180 14.225 1.00 94.56 95 LEU A CA 1
ATOM 797 C C . LEU A 1 95 ? -17.283 -12.736 15.305 1.00 94.56 95 LEU A C 1
ATOM 799 O O . LEU A 1 95 ? -17.987 -13.553 15.900 1.00 94.56 95 LEU A O 1
ATOM 803 N N . SER A 1 96 ? -17.371 -11.428 15.530 1.00 94.00 96 SER A N 1
ATOM 804 C CA . SER A 1 96 ? -18.416 -10.840 16.363 1.00 94.00 96 SER A CA 1
ATOM 805 C C . SER A 1 96 ? -19.705 -10.640 15.558 1.00 94.00 96 SER A C 1
ATOM 807 O O . SER A 1 96 ? -19.695 -10.546 14.327 1.00 94.00 96 SER A O 1
ATOM 809 N N . GLY A 1 97 ? -20.840 -10.533 16.256 1.00 94.00 97 GLY A N 1
ATOM 810 C CA . GLY A 1 97 ? -22.116 -10.204 15.614 1.00 94.00 97 GLY A CA 1
ATOM 811 C C . GLY A 1 97 ? -22.079 -8.861 14.872 1.00 94.00 97 GLY A C 1
ATOM 812 O O . GLY A 1 97 ? -22.720 -8.728 13.830 1.00 94.00 97 GLY A O 1
ATOM 813 N N . SER A 1 98 ? -21.298 -7.895 15.369 1.00 92.38 98 SER A N 1
ATOM 814 C CA . SER A 1 98 ? -21.092 -6.583 14.744 1.00 92.38 98 SER A CA 1
ATOM 815 C C . SER A 1 98 ? -20.351 -6.706 13.411 1.00 92.38 98 SER A C 1
ATOM 817 O O . SER A 1 98 ? -20.853 -6.229 12.392 1.00 92.38 98 SER A O 1
ATOM 819 N N . ILE A 1 99 ? -19.224 -7.429 13.394 1.00 94.94 99 ILE A N 1
ATOM 820 C CA . ILE A 1 99 ? -18.440 -7.690 12.175 1.00 94.94 99 ILE A CA 1
ATOM 821 C C . ILE A 1 99 ? -19.311 -8.418 11.148 1.00 94.94 99 ILE A C 1
ATOM 823 O O . ILE A 1 99 ? -19.412 -7.995 9.997 1.00 94.94 99 ILE A O 1
ATOM 827 N N . TRP A 1 100 ? -20.011 -9.474 11.577 1.00 95.44 100 TRP A N 1
ATOM 828 C CA . TRP A 1 100 ? -20.896 -10.241 10.701 1.00 95.44 100 TRP A CA 1
ATOM 829 C C . TRP A 1 100 ? -21.991 -9.376 10.073 1.00 95.44 100 TRP A C 1
ATOM 831 O O . TRP A 1 100 ? -22.262 -9.482 8.877 1.00 95.44 100 TRP A O 1
ATOM 841 N N . LYS A 1 101 ? -22.612 -8.495 10.862 1.00 91.94 101 LYS A N 1
ATOM 842 C CA . LYS A 1 101 ? -23.655 -7.589 10.377 1.00 91.94 101 LYS A CA 1
ATOM 843 C C . LYS A 1 101 ? -23.108 -6.587 9.357 1.00 91.94 101 LYS A C 1
ATOM 845 O O . LYS A 1 101 ? -23.772 -6.361 8.346 1.00 91.94 101 LYS A O 1
ATOM 850 N N . SER A 1 102 ? -21.924 -6.019 9.598 1.00 91.00 102 SER A N 1
ATOM 851 C CA . SER A 1 102 ? -21.281 -5.085 8.664 1.00 91.00 102 SER A CA 1
ATOM 852 C C . SER A 1 102 ? -20.929 -5.780 7.342 1.00 91.00 102 SER A C 1
ATOM 854 O O . SER A 1 102 ? -21.312 -5.315 6.266 1.00 91.00 102 SER A O 1
ATOM 856 N N . LEU A 1 103 ? -20.353 -6.986 7.410 1.00 91.94 103 LEU A N 1
ATOM 857 C CA . LEU A 1 103 ? -20.080 -7.811 6.232 1.00 91.94 103 LEU A CA 1
ATOM 858 C C . LEU A 1 103 ? -21.365 -8.179 5.469 1.00 91.94 103 LEU A C 1
ATOM 860 O O . LEU A 1 103 ? -21.418 -8.080 4.247 1.00 91.94 103 LEU A O 1
ATOM 864 N N . CYS A 1 104 ? -22.440 -8.552 6.169 1.00 91.50 104 CYS A N 1
ATOM 865 C CA . CYS A 1 104 ? -23.732 -8.813 5.528 1.00 91.50 104 CYS A CA 1
ATOM 866 C C . CYS A 1 104 ? -24.285 -7.574 4.815 1.00 91.50 104 CYS A C 1
ATOM 868 O O . CYS A 1 104 ? -24.847 -7.714 3.731 1.00 91.50 104 CYS A O 1
ATOM 870 N N . SER A 1 105 ? -24.109 -6.378 5.392 1.00 88.62 105 SER A N 1
ATOM 871 C CA . SER A 1 105 ? -24.504 -5.109 4.764 1.00 88.62 105 SER A CA 1
ATOM 872 C C . SER A 1 105 ? -23.814 -4.926 3.411 1.00 88.62 105 SER A C 1
ATOM 874 O O . SER A 1 105 ? -24.474 -4.633 2.413 1.00 88.62 105 SER A O 1
ATOM 876 N N . ARG A 1 106 ? -22.508 -5.216 3.350 1.00 88.81 106 ARG A N 1
ATOM 877 C CA . ARG A 1 106 ? -21.733 -5.227 2.104 1.00 88.81 106 ARG A CA 1
ATOM 878 C C . ARG A 1 106 ? -22.277 -6.218 1.073 1.00 88.81 106 ARG A C 1
ATOM 880 O O . ARG A 1 106 ? -22.371 -5.879 -0.104 1.00 88.81 106 ARG A O 1
ATOM 887 N N . LEU A 1 107 ? -22.643 -7.429 1.496 1.00 88.94 107 LEU A N 1
ATOM 888 C CA . LEU A 1 107 ? -23.113 -8.494 0.595 1.00 88.94 107 LEU A CA 1
ATOM 889 C C . LEU A 1 107 ? -24.467 -8.188 -0.060 1.00 88.94 107 LEU A C 1
ATOM 891 O O . LEU A 1 107 ? -24.732 -8.653 -1.166 1.00 88.94 107 LEU A O 1
ATOM 895 N N . VAL A 1 108 ? -25.332 -7.426 0.614 1.00 87.12 108 VAL A N 1
ATOM 896 C CA . VAL A 1 108 ? -26.665 -7.062 0.099 1.00 87.12 108 VAL A CA 1
ATOM 897 C C . VAL A 1 108 ? -26.699 -5.692 -0.581 1.00 87.12 108 VAL A C 1
ATOM 899 O O . VAL A 1 108 ? -27.754 -5.277 -1.073 1.00 87.12 108 VAL A O 1
ATOM 902 N N . GLN A 1 109 ? -25.571 -4.978 -0.613 1.00 81.25 109 GLN A N 1
ATOM 903 C CA . GLN A 1 109 ? -25.479 -3.654 -1.210 1.00 81.25 109 GLN A CA 1
ATOM 904 C C . GLN A 1 109 ? -25.727 -3.741 -2.720 1.00 81.25 109 GLN A C 1
ATOM 906 O O . GLN A 1 109 ? -25.075 -4.487 -3.452 1.00 81.25 109 GLN A O 1
ATOM 911 N N . LYS A 1 110 ? -26.691 -2.955 -3.204 1.00 69.06 110 LYS A N 1
ATOM 912 C CA . LYS A 1 110 ? -26.872 -2.747 -4.643 1.00 69.06 110 LYS A CA 1
ATOM 913 C C . LYS A 1 110 ? -25.698 -1.916 -5.149 1.00 69.06 110 LYS A C 1
ATOM 915 O O . LYS A 1 110 ? -25.322 -0.958 -4.482 1.00 69.06 110 LYS A O 1
ATOM 920 N N . ILE A 1 111 ? -25.158 -2.256 -6.319 1.00 56.75 111 ILE A N 1
ATOM 921 C CA . ILE A 1 111 ? -24.113 -1.463 -6.978 1.00 56.75 111 ILE A CA 1
ATOM 922 C C . ILE A 1 111 ? -24.669 -0.049 -7.179 1.00 56.75 111 ILE A C 1
ATOM 924 O O . ILE A 1 111 ? -25.550 0.154 -8.012 1.00 56.75 111 ILE A O 1
ATOM 928 N N . ASN A 1 112 ? -24.203 0.899 -6.374 1.00 51.19 112 ASN A N 1
ATOM 929 C CA . ASN A 1 112 ? -24.601 2.295 -6.436 1.00 51.19 112 ASN A CA 1
ATOM 930 C C . ASN A 1 112 ? -23.317 3.122 -6.391 1.00 51.19 112 ASN A C 1
ATOM 932 O O . ASN A 1 112 ? -22.538 2.993 -5.454 1.00 51.19 112 ASN A O 1
ATOM 936 N N . TYR A 1 113 ? -23.084 3.918 -7.431 1.00 47.66 113 TYR A N 1
ATOM 937 C CA . TYR A 1 113 ? -21.843 4.680 -7.625 1.00 47.66 113 TYR A CA 1
ATOM 938 C C . TYR A 1 113 ? -21.818 6.018 -6.865 1.00 47.66 113 TYR A C 1
ATOM 940 O O . TYR A 1 113 ? -20.866 6.778 -6.998 1.00 47.66 113 TYR A O 1
ATOM 948 N N . GLU A 1 114 ? -22.857 6.323 -6.088 1.00 44.12 114 GLU A N 1
ATOM 949 C CA . GLU A 1 114 ? -22.921 7.522 -5.252 1.00 44.12 114 GLU A CA 1
ATOM 950 C C . GLU A 1 114 ? -22.611 7.126 -3.804 1.00 44.12 114 GLU A C 1
ATOM 952 O O . GLU A 1 114 ? -23.485 6.632 -3.089 1.00 44.12 114 GLU A O 1
ATOM 957 N N . SER A 1 115 ? -21.354 7.302 -3.384 1.00 47.88 115 SER A N 1
ATOM 958 C CA . SER A 1 115 ? -20.972 7.183 -1.977 1.00 47.88 115 SER A CA 1
ATOM 959 C C . SER A 1 115 ? -21.452 8.428 -1.225 1.00 47.88 115 SER A C 1
ATOM 961 O O . SER A 1 115 ? -21.164 9.568 -1.590 1.00 47.88 115 SER A O 1
ATOM 963 N N . SER A 1 116 ? -22.246 8.225 -0.177 1.00 47.34 116 SER A N 1
ATOM 964 C CA . SER A 1 116 ? -22.731 9.294 0.698 1.00 47.34 116 SER A CA 1
ATOM 965 C C . SER A 1 116 ? -22.092 9.130 2.072 1.00 47.34 116 SER A C 1
ATOM 967 O O . SER A 1 116 ? -22.712 8.544 2.960 1.00 47.34 116 SER A O 1
ATOM 969 N N . ILE A 1 117 ? -20.841 9.567 2.249 1.00 56.34 117 ILE A N 1
ATOM 970 C CA . ILE A 1 117 ? -20.114 9.339 3.509 1.00 56.34 117 ILE A CA 1
ATOM 971 C C . ILE A 1 117 ? -19.429 10.605 4.009 1.00 56.34 117 ILE A C 1
ATOM 973 O O . ILE A 1 117 ? -18.846 11.375 3.252 1.00 56.34 117 ILE A O 1
ATOM 977 N N . THR A 1 118 ? -19.544 10.816 5.320 1.00 59.03 118 THR A N 1
ATOM 978 C CA . THR A 1 118 ? -19.156 12.031 6.044 1.00 59.03 118 THR A CA 1
ATOM 979 C C . THR A 1 118 ? -17.863 11.892 6.858 1.00 59.03 118 THR A C 1
ATOM 981 O O . THR A 1 118 ? -17.419 12.894 7.410 1.00 59.03 118 THR A O 1
ATOM 984 N N . ARG A 1 119 ? -17.275 10.684 6.962 1.00 71.00 119 ARG A N 1
ATOM 985 C CA . ARG A 1 119 ? -16.075 10.393 7.786 1.00 71.00 119 ARG A CA 1
ATOM 986 C C . ARG A 1 119 ? -14.758 10.291 7.007 1.00 71.00 119 ARG A C 1
ATOM 988 O O . ARG A 1 119 ? -13.701 10.054 7.588 1.00 71.00 119 ARG A O 1
ATOM 995 N N . TYR A 1 120 ? -14.814 10.458 5.691 1.00 71.62 120 TYR A N 1
ATOM 996 C CA . TYR A 1 120 ? -13.612 10.570 4.875 1.00 71.62 120 TYR A CA 1
ATOM 997 C C . TYR A 1 120 ? -13.159 12.018 4.817 1.00 71.62 120 TYR A C 1
ATOM 999 O O . TYR A 1 120 ? -13.966 12.952 4.805 1.00 71.62 120 TYR A O 1
ATOM 1007 N N . SER A 1 121 ? -11.848 12.198 4.796 1.00 52.34 121 SER A N 1
ATOM 1008 C CA . SER A 1 121 ? -11.241 13.512 4.690 1.00 52.34 121 SER A CA 1
ATOM 1009 C C . SER A 1 121 ? -11.688 14.216 3.400 1.00 52.34 121 SER A C 1
ATOM 1011 O O . SER A 1 121 ? -11.220 13.896 2.311 1.00 52.34 121 SER A O 1
ATOM 1013 N N . ASN A 1 122 ? -12.556 15.232 3.515 1.00 46.22 122 ASN A N 1
ATOM 1014 C CA . ASN A 1 122 ? -12.825 16.202 2.435 1.00 46.22 122 ASN A CA 1
ATOM 1015 C C . ASN A 1 122 ? -11.646 17.164 2.208 1.00 46.22 122 ASN A C 1
ATOM 1017 O O . ASN A 1 122 ? -11.650 17.967 1.272 1.00 46.22 122 ASN A O 1
ATOM 1021 N N . ASP A 1 123 ? -10.608 17.047 3.035 1.00 43.91 123 ASP A N 1
ATOM 1022 C CA . ASP A 1 123 ? -9.314 17.712 2.913 1.00 43.91 123 ASP A CA 1
ATOM 1023 C C . ASP A 1 123 ? -8.482 17.163 1.732 1.00 43.91 123 ASP A C 1
ATOM 1025 O O . ASP A 1 123 ? -7.268 17.345 1.662 1.00 43.91 123 ASP A O 1
ATOM 1029 N N . ILE A 1 124 ? -9.163 16.630 0.707 1.00 44.19 124 ILE A N 1
ATOM 1030 C CA . ILE A 1 124 ? -8.696 16.602 -0.683 1.00 44.19 124 ILE A CA 1
ATOM 1031 C C . ILE A 1 124 ? -8.216 18.006 -1.103 1.00 44.19 124 ILE A C 1
ATOM 1033 O O . ILE A 1 124 ? -7.360 18.107 -1.962 1.00 44.19 124 ILE A O 1
ATOM 1037 N N . ASN A 1 125 ? -8.653 19.100 -0.464 1.00 39.94 125 ASN A N 1
ATOM 1038 C CA . ASN A 1 125 ? -8.125 20.450 -0.721 1.00 39.94 125 ASN A CA 1
ATOM 1039 C C . ASN A 1 125 ? -6.966 20.913 0.192 1.00 39.94 125 ASN A C 1
ATOM 1041 O O . ASN A 1 125 ? -6.460 22.020 -0.007 1.00 39.94 125 ASN A O 1
ATOM 1045 N N . THR A 1 126 ? -6.479 20.104 1.139 1.00 38.16 126 THR A N 1
ATOM 1046 C CA . THR A 1 126 ? -5.209 20.380 1.836 1.00 38.16 126 THR A CA 1
ATOM 1047 C C . THR A 1 126 ? -4.081 19.595 1.184 1.00 38.16 126 THR A C 1
ATOM 1049 O O . THR A 1 126 ? -3.945 18.410 1.431 1.00 38.16 126 THR A O 1
ATOM 1052 N N . THR A 1 127 ? -3.328 20.262 0.306 1.00 38.31 127 THR A N 1
ATOM 1053 C CA . THR A 1 127 ? -1.878 20.188 -0.022 1.00 38.31 127 THR A CA 1
ATOM 1054 C C . THR A 1 127 ? -1.001 18.932 0.197 1.00 38.31 127 THR A C 1
ATOM 1056 O O . THR A 1 127 ? 0.189 19.005 -0.089 1.00 38.31 127 THR A O 1
ATOM 1059 N N . GLU A 1 128 ? -1.507 17.780 0.613 1.00 39.44 128 GLU A N 1
ATOM 1060 C CA . GLU A 1 128 ? -0.831 16.484 0.548 1.00 39.44 128 GLU A CA 1
ATOM 1061 C C . GLU A 1 128 ? -1.757 15.510 -0.182 1.00 39.44 128 GLU A C 1
ATOM 1063 O O . GLU A 1 128 ? -2.246 14.531 0.370 1.00 39.44 128 GLU A O 1
ATOM 1068 N N . HIS A 1 129 ? -2.022 15.798 -1.461 1.00 49.38 129 HIS A N 1
ATOM 1069 C CA . HIS A 1 129 ? -2.426 14.732 -2.369 1.00 49.38 129 HIS A CA 1
ATOM 1070 C C . HIS A 1 129 ? -1.342 13.657 -2.304 1.00 49.38 129 HIS A C 1
ATOM 1072 O O . HIS A 1 129 ? -0.161 13.952 -2.538 1.00 49.38 129 HIS A O 1
ATOM 1078 N N . TYR A 1 130 ? -1.731 12.411 -2.038 1.00 57.28 130 TYR A N 1
ATOM 1079 C CA . TYR A 1 130 ? -0.903 11.305 -2.484 1.00 57.28 130 TYR A CA 1
ATOM 1080 C C . TYR A 1 130 ? -0.623 11.516 -3.961 1.00 57.28 130 TYR A C 1
ATOM 1082 O O . TYR A 1 130 ? -1.535 11.896 -4.704 1.00 57.28 130 TYR A O 1
ATOM 1090 N N . PRO A 1 131 ? 0.631 11.360 -4.388 1.00 65.38 131 PRO A N 1
ATOM 1091 C CA . PRO A 1 131 ? 0.961 11.623 -5.765 1.00 65.38 131 PRO A CA 1
ATOM 1092 C C . PRO A 1 131 ? 0.226 10.592 -6.626 1.00 65.38 131 PRO A C 1
ATOM 1094 O O . PRO A 1 131 ? 0.578 9.415 -6.663 1.00 65.38 131 PRO A O 1
ATOM 1097 N N . VAL A 1 132 ? -0.842 11.042 -7.280 1.00 70.69 132 VAL A N 1
ATOM 1098 C CA . VAL A 1 132 ? -1.505 10.299 -8.342 1.00 70.69 132 VAL A CA 1
ATOM 1099 C C . VAL A 1 132 ? -0.794 10.679 -9.621 1.00 70.69 132 VAL A C 1
ATOM 1101 O O . VAL A 1 132 ? -0.603 11.856 -9.930 1.00 70.69 132 VAL A O 1
ATOM 1104 N N . PHE A 1 133 ? -0.372 9.663 -10.348 1.00 79.62 133 PHE A N 1
ATOM 1105 C CA . PHE A 1 133 ? 0.391 9.836 -11.564 1.00 79.62 133 PHE A CA 1
ATOM 1106 C C . PHE A 1 133 ? -0.509 9.522 -12.753 1.00 79.62 133 PHE A C 1
ATOM 1108 O O . PHE A 1 133 ? -1.241 8.536 -12.727 1.00 79.62 133 PHE A O 1
ATOM 1115 N N . ASP A 1 134 ? -0.440 10.335 -13.804 1.00 77.62 134 ASP A N 1
ATOM 1116 C CA . ASP A 1 134 ? -1.061 10.001 -15.083 1.00 77.62 134 ASP A CA 1
ATOM 1117 C C . ASP A 1 134 ? 0.016 9.413 -16.012 1.00 77.62 134 ASP A C 1
ATOM 1119 O O . ASP A 1 134 ? 0.951 10.121 -16.403 1.00 77.62 134 ASP A O 1
ATOM 1123 N N . PRO A 1 135 ? -0.075 8.126 -16.392 1.00 70.81 135 PRO A N 1
ATOM 1124 C CA . PRO A 1 135 ? 0.871 7.513 -17.323 1.00 70.81 135 PRO A CA 1
ATOM 1125 C C . PRO A 1 135 ? 0.837 8.150 -18.720 1.00 70.81 135 PRO A C 1
ATOM 1127 O O . PRO A 1 135 ? 1.787 7.965 -19.487 1.00 70.81 135 PRO A O 1
ATOM 1130 N N . ASN A 1 136 ? -0.226 8.885 -19.055 1.00 72.38 136 ASN A N 1
ATOM 1131 C CA . ASN A 1 136 ? -0.382 9.635 -20.298 1.00 72.38 136 ASN A CA 1
ATOM 1132 C C . ASN A 1 136 ? -0.022 11.118 -20.161 1.00 72.38 136 ASN A C 1
ATOM 1134 O O . ASN A 1 136 ? -0.199 11.856 -21.135 1.00 72.38 136 ASN A O 1
ATOM 1138 N N . ASP A 1 137 ? 0.500 11.561 -19.010 1.00 70.81 137 ASP A N 1
ATOM 1139 C CA . ASP A 1 137 ? 1.035 12.913 -18.8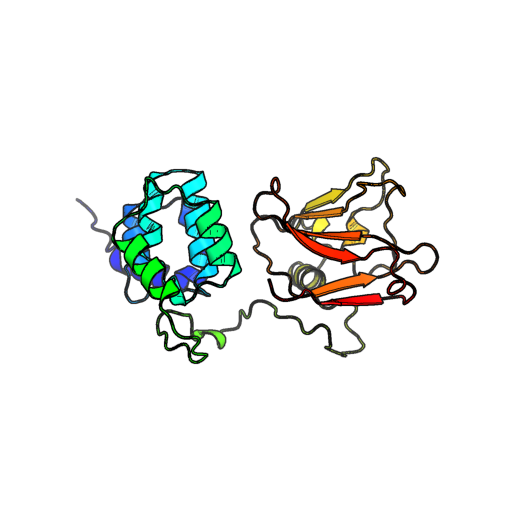85 1.00 70.81 137 ASP A CA 1
ATOM 1140 C C . ASP A 1 137 ? 2.207 13.081 -19.866 1.00 70.81 137 ASP A C 1
ATOM 1142 O O . ASP A 1 137 ? 3.316 12.565 -19.689 1.00 70.81 137 ASP A O 1
ATOM 1146 N N . ASN A 1 138 ? 1.917 13.784 -20.961 1.00 55.75 138 ASN A N 1
ATOM 1147 C CA . ASN A 1 138 ? 2.817 14.014 -22.082 1.00 55.75 138 ASN A CA 1
ATOM 1148 C C . ASN A 1 138 ? 3.694 15.254 -21.881 1.00 55.75 138 ASN A C 1
ATOM 1150 O O . ASN A 1 138 ? 4.220 15.793 -22.860 1.00 55.75 138 ASN A O 1
ATOM 1154 N N . ASN A 1 139 ? 3.888 15.716 -20.643 1.00 58.94 139 ASN A N 1
ATOM 1155 C CA . ASN A 1 139 ? 4.937 16.678 -20.343 1.00 58.94 139 ASN A CA 1
ATOM 1156 C C . ASN A 1 139 ? 6.290 16.101 -20.787 1.00 58.94 139 ASN A C 1
ATOM 1158 O O . ASN A 1 139 ? 6.911 15.285 -20.107 1.00 58.94 139 ASN A O 1
ATOM 1162 N N . ALA A 1 140 ? 6.751 16.544 -21.963 1.00 46.34 140 ALA A N 1
ATOM 1163 C CA . ALA A 1 140 ? 7.872 15.986 -22.727 1.00 46.34 140 ALA A CA 1
ATOM 1164 C C . ALA A 1 140 ? 9.216 15.934 -21.967 1.00 46.34 140 ALA A C 1
ATOM 1166 O O . ALA A 1 140 ? 10.169 15.308 -22.433 1.00 46.34 140 ALA A O 1
ATOM 1167 N N . ASN A 1 141 ? 9.279 16.557 -20.788 1.00 52.97 141 ASN A N 1
ATOM 1168 C CA . ASN A 1 141 ? 10.450 16.627 -19.926 1.00 52.97 141 ASN A CA 1
ATOM 1169 C C . ASN A 1 141 ? 10.462 15.594 -18.781 1.00 52.97 141 ASN A C 1
ATOM 1171 O O . ASN A 1 141 ? 11.520 15.393 -18.191 1.00 52.97 141 ASN A O 1
ATOM 1175 N N . GLN A 1 142 ? 9.356 14.905 -18.468 1.00 59.03 142 GLN A N 1
ATOM 1176 C CA . GLN A 1 142 ? 9.300 13.969 -17.335 1.00 59.03 142 GLN A CA 1
ATOM 1177 C C . GLN A 1 142 ? 9.440 12.508 -17.791 1.00 59.03 142 GLN A C 1
ATOM 1179 O O . GLN A 1 142 ? 8.486 11.800 -18.123 1.00 59.03 142 GLN A O 1
ATOM 1184 N N . LYS A 1 143 ? 10.684 12.015 -17.819 1.00 63.34 143 LYS A N 1
ATOM 1185 C CA . LYS A 1 143 ? 10.965 10.591 -18.055 1.00 63.34 143 LYS A CA 1
ATOM 1186 C C . LYS A 1 143 ? 10.502 9.774 -16.844 1.00 63.34 143 LYS A C 1
ATOM 1188 O O . LYS A 1 143 ? 10.998 9.992 -15.743 1.00 63.34 143 LYS A O 1
ATOM 1193 N N . MET A 1 144 ? 9.613 8.805 -17.096 1.00 80.44 144 MET A N 1
ATOM 1194 C CA . MET A 1 144 ? 9.086 7.853 -16.100 1.00 80.44 144 MET A CA 1
ATOM 1195 C C . MET A 1 144 ? 8.501 8.564 -14.866 1.00 80.44 144 MET A C 1
ATOM 1197 O O . MET A 1 144 ? 9.017 8.427 -13.763 1.00 80.44 144 MET A O 1
ATOM 1201 N N . ASN A 1 145 ? 7.436 9.344 -15.076 1.00 82.50 145 ASN A N 1
ATOM 1202 C CA . ASN A 1 145 ? 6.753 10.075 -14.012 1.00 82.50 145 ASN A CA 1
ATOM 1203 C C . ASN A 1 145 ? 5.845 9.143 -13.189 1.00 82.50 145 ASN A C 1
ATOM 1205 O O . ASN A 1 145 ? 4.693 8.910 -13.541 1.00 82.50 145 ASN A O 1
ATOM 1209 N N . GLY A 1 146 ? 6.401 8.554 -12.136 1.00 88.88 146 GLY A N 1
ATOM 1210 C CA . GLY A 1 146 ? 5.700 7.660 -11.216 1.00 88.88 146 GLY A CA 1
ATOM 1211 C C . GLY A 1 146 ? 6.288 7.749 -9.811 1.00 88.88 146 GLY A C 1
ATOM 1212 O O . GLY A 1 146 ? 7.107 8.627 -9.532 1.00 88.88 146 GLY A O 1
ATOM 1213 N N . ILE A 1 147 ? 5.939 6.798 -8.941 1.00 91.19 147 ILE A N 1
ATOM 1214 C CA . ILE A 1 147 ? 6.339 6.826 -7.523 1.00 91.19 147 ILE A CA 1
ATOM 1215 C C . ILE A 1 147 ? 7.856 6.940 -7.317 1.00 91.19 147 ILE A C 1
ATOM 1217 O O . ILE A 1 147 ? 8.305 7.699 -6.465 1.00 91.19 147 ILE A O 1
ATOM 1221 N N . ILE A 1 148 ? 8.657 6.269 -8.152 1.00 92.75 148 ILE A N 1
ATOM 1222 C CA . ILE A 1 148 ? 10.125 6.344 -8.096 1.00 92.75 148 ILE A CA 1
ATOM 1223 C C . ILE A 1 148 ? 10.619 7.776 -8.353 1.00 92.75 148 ILE A C 1
ATOM 1225 O O . ILE A 1 148 ? 11.458 8.272 -7.609 1.00 92.75 148 ILE A O 1
ATOM 1229 N N . ARG A 1 149 ? 10.068 8.470 -9.360 1.00 91.31 149 ARG A N 1
ATOM 1230 C CA . ARG A 1 149 ? 10.414 9.869 -9.669 1.00 91.31 149 ARG A CA 1
ATOM 1231 C C . ARG A 1 149 ? 10.036 10.795 -8.519 1.00 91.31 149 ARG A C 1
ATOM 1233 O O . ARG A 1 149 ? 10.879 11.564 -8.069 1.00 91.31 149 ARG A O 1
ATOM 1240 N N . TYR A 1 150 ? 8.804 10.674 -8.029 1.00 90.62 150 TYR A N 1
ATOM 1241 C CA . TYR A 1 150 ? 8.304 11.474 -6.912 1.00 90.62 150 TYR A CA 1
ATOM 1242 C C . TYR A 1 150 ? 9.174 11.331 -5.663 1.00 90.62 150 TYR A C 1
ATOM 1244 O O . TYR A 1 150 ? 9.553 12.330 -5.056 1.00 90.62 150 TYR A O 1
ATOM 1252 N N . LEU A 1 151 ? 9.519 10.097 -5.283 1.00 91.25 151 LEU A N 1
ATOM 1253 C CA . LEU A 1 151 ? 10.354 9.854 -4.111 1.00 91.25 151 LEU A CA 1
ATOM 1254 C C . LEU A 1 151 ? 11.762 10.435 -4.302 1.00 91.25 151 LEU A C 1
ATOM 1256 O O . LEU A 1 151 ? 12.265 11.072 -3.378 1.00 91.25 151 LEU A O 1
ATOM 1260 N N . SER A 1 152 ? 12.359 10.292 -5.492 1.00 90.38 152 SER A N 1
ATOM 1261 C CA . SER A 1 152 ? 13.681 10.858 -5.807 1.00 90.38 152 SER A CA 1
ATOM 1262 C C . SER A 1 152 ? 13.706 12.384 -5.713 1.00 90.38 152 SER A C 1
ATOM 1264 O O . SER A 1 152 ? 14.648 12.955 -5.160 1.00 90.38 152 SER A O 1
ATOM 1266 N N . GLU A 1 153 ? 12.659 13.056 -6.198 1.00 89.31 153 GLU A N 1
ATOM 1267 C CA . GLU A 1 153 ? 12.497 14.509 -6.066 1.00 89.31 153 GLU A CA 1
ATOM 1268 C C . GLU A 1 153 ? 12.290 14.915 -4.602 1.00 89.31 153 GLU A C 1
ATOM 1270 O O . GLU A 1 153 ? 12.946 15.837 -4.113 1.00 89.31 153 GLU A O 1
ATOM 1275 N N . LYS A 1 154 ? 11.444 14.181 -3.866 1.00 87.94 154 LYS A N 1
ATOM 1276 C CA . LYS A 1 154 ? 11.139 14.448 -2.453 1.00 87.94 154 LYS A CA 1
ATOM 1277 C C . LYS A 1 154 ? 12.362 14.299 -1.547 1.00 87.94 154 LYS A C 1
ATOM 1279 O O . LYS A 1 154 ? 12.526 15.091 -0.622 1.00 87.94 154 LYS A O 1
ATOM 1284 N N . CYS A 1 155 ? 13.232 13.317 -1.798 1.00 88.38 155 CYS A N 1
ATOM 1285 C CA . CYS A 1 155 ? 14.471 13.135 -1.034 1.00 88.38 155 CYS A CA 1
ATOM 1286 C C . CYS A 1 155 ? 15.697 13.841 -1.639 1.00 88.38 155 CYS A C 1
ATOM 1288 O O . CYS A 1 155 ? 16.789 13.751 -1.068 1.00 88.38 155 CYS A O 1
ATOM 1290 N N . ASN A 1 156 ? 15.530 14.530 -2.775 1.00 87.94 156 ASN A N 1
ATOM 1291 C CA . ASN A 1 156 ? 16.585 15.205 -3.530 1.00 87.94 156 ASN A CA 1
ATOM 1292 C C . ASN A 1 156 ? 17.814 14.303 -3.774 1.00 87.94 156 ASN A C 1
ATOM 1294 O O . ASN A 1 156 ? 18.933 14.605 -3.343 1.00 87.94 156 ASN A O 1
ATOM 1298 N N . GLY A 1 157 ? 17.593 13.148 -4.407 1.00 88.69 157 GLY A N 1
ATOM 1299 C CA . GLY A 1 157 ? 18.657 12.200 -4.746 1.00 88.69 157 GLY A CA 1
ATOM 1300 C C . GLY A 1 157 ? 18.160 10.781 -5.012 1.00 88.69 157 GLY A C 1
ATOM 1301 O O . GLY A 1 157 ? 16.963 10.543 -5.136 1.00 88.69 157 GLY A O 1
ATOM 1302 N N . ASN A 1 158 ? 19.092 9.829 -5.086 1.00 91.81 158 ASN A N 1
ATOM 1303 C CA . ASN A 1 158 ? 18.772 8.421 -5.306 1.00 91.81 158 ASN A CA 1
ATOM 1304 C C . ASN A 1 158 ? 18.070 7.815 -4.076 1.00 91.81 158 ASN A C 1
ATOM 1306 O O . ASN A 1 158 ? 18.630 7.779 -2.980 1.00 91.81 158 ASN A O 1
ATOM 1310 N N . ILE A 1 159 ? 16.850 7.308 -4.262 1.00 93.88 159 ILE A N 1
ATOM 1311 C CA . ILE A 1 159 ? 15.996 6.800 -3.176 1.00 93.88 159 ILE A CA 1
ATOM 1312 C C . ILE A 1 159 ? 16.559 5.571 -2.456 1.00 93.88 159 ILE A C 1
ATOM 1314 O O . ILE A 1 159 ? 16.242 5.357 -1.286 1.00 93.88 159 ILE A O 1
ATOM 1318 N N . MET A 1 160 ? 17.413 4.777 -3.106 1.00 92.56 160 MET A N 1
ATOM 1319 C CA . MET A 1 160 ? 18.077 3.647 -2.455 1.00 92.56 160 MET A CA 1
ATOM 1320 C C . MET A 1 160 ? 19.261 4.133 -1.610 1.00 92.56 160 MET A C 1
ATOM 1322 O O . MET A 1 160 ? 19.358 3.790 -0.436 1.00 92.56 160 MET A O 1
ATOM 1326 N N . GLU A 1 161 ? 20.096 5.028 -2.147 1.00 91.62 161 GLU A N 1
ATOM 1327 C CA . GLU A 1 161 ? 21.226 5.618 -1.405 1.00 91.62 161 GLU A CA 1
ATOM 1328 C C . GLU A 1 161 ? 20.765 6.467 -0.209 1.00 91.62 161 GLU A C 1
ATOM 1330 O O . GLU A 1 161 ? 21.445 6.549 0.814 1.00 91.62 161 GLU A O 1
ATOM 1335 N N . LYS A 1 162 ? 19.582 7.081 -0.319 1.00 90.69 162 LYS A N 1
ATOM 1336 C CA . LYS A 1 162 ? 18.914 7.820 0.761 1.00 90.69 162 LYS A CA 1
ATOM 1337 C C . LYS A 1 162 ? 18.141 6.928 1.733 1.00 90.69 162 LYS A C 1
ATOM 1339 O O . LYS A 1 162 ? 17.525 7.456 2.654 1.00 90.69 162 LYS A O 1
ATOM 1344 N N . ASN A 1 163 ? 18.184 5.605 1.560 1.00 90.00 163 ASN A N 1
ATOM 1345 C CA . ASN A 1 163 ? 17.514 4.634 2.420 1.00 90.00 163 ASN A CA 1
ATOM 1346 C C . ASN A 1 163 ? 15.981 4.835 2.493 1.00 90.00 163 ASN A C 1
ATOM 1348 O O . ASN A 1 163 ? 15.372 4.534 3.518 1.00 90.00 163 ASN A O 1
ATOM 1352 N N . VAL A 1 164 ? 15.354 5.338 1.423 1.00 91.81 164 VAL A N 1
ATOM 1353 C CA . VAL A 1 164 ? 13.887 5.481 1.304 1.00 91.81 164 VAL A CA 1
ATOM 1354 C C . VAL A 1 164 ? 13.246 4.145 0.928 1.00 91.81 164 VAL A C 1
ATOM 1356 O O . VAL A 1 164 ? 12.176 3.815 1.422 1.00 91.81 164 VAL A O 1
ATOM 1359 N N . ILE A 1 165 ? 13.931 3.354 0.103 1.00 94.88 165 ILE A N 1
ATOM 1360 C CA . ILE A 1 165 ? 13.521 2.006 -0.308 1.00 94.88 165 ILE A CA 1
ATOM 1361 C C . ILE A 1 165 ? 14.668 1.013 -0.102 1.00 94.88 165 ILE A C 1
ATOM 1363 O O . ILE A 1 165 ? 15.826 1.418 0.023 1.00 94.88 165 ILE A O 1
ATOM 1367 N N . ASN A 1 166 ? 14.358 -0.279 -0.132 1.00 93.56 166 ASN A N 1
ATOM 1368 C CA . ASN A 1 166 ? 15.339 -1.352 -0.272 1.00 93.56 166 ASN A CA 1
ATOM 1369 C C . ASN A 1 166 ? 15.185 -2.031 -1.637 1.00 93.56 166 ASN A C 1
ATOM 1371 O O . ASN A 1 166 ? 14.080 -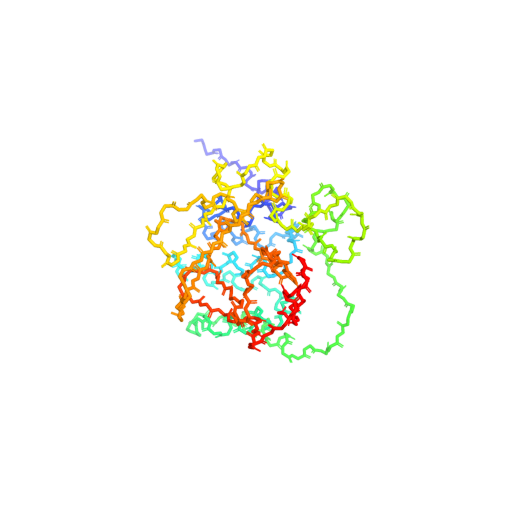2.143 -2.164 1.00 93.56 166 ASN A O 1
ATOM 1375 N N . ILE A 1 167 ? 16.288 -2.530 -2.197 1.00 93.06 167 ILE A N 1
ATOM 1376 C CA . ILE A 1 167 ? 16.267 -3.326 -3.428 1.00 93.06 167 ILE A CA 1
ATOM 1377 C C . ILE A 1 167 ? 16.908 -4.685 -3.155 1.00 93.06 167 ILE A C 1
ATOM 1379 O O . ILE A 1 167 ? 18.032 -4.752 -2.658 1.00 93.06 167 ILE A O 1
ATOM 1383 N N . LYS A 1 168 ? 16.208 -5.767 -3.510 1.00 91.25 168 LYS A N 1
ATOM 1384 C CA . LYS A 1 168 ? 16.763 -7.129 -3.568 1.00 91.25 168 LYS 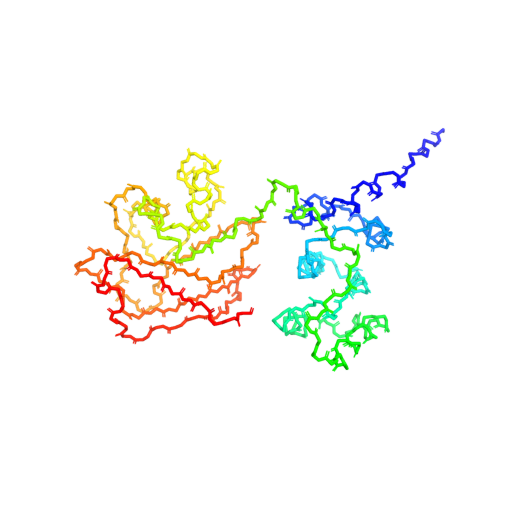A CA 1
ATOM 1385 C C . LYS A 1 168 ? 16.697 -7.642 -5.002 1.00 91.25 168 LYS A C 1
ATOM 1387 O O . LYS A 1 168 ? 15.829 -7.242 -5.770 1.00 91.25 168 LYS A O 1
ATOM 1392 N N . TYR A 1 169 ? 17.617 -8.518 -5.374 1.00 91.31 169 TYR A N 1
ATOM 1393 C CA . TYR A 1 169 ? 17.677 -9.100 -6.710 1.00 91.31 169 TYR A CA 1
ATOM 1394 C C . TYR A 1 169 ? 18.357 -10.467 -6.646 1.00 91.31 169 TYR A C 1
ATOM 1396 O O . TYR A 1 169 ? 19.020 -10.796 -5.665 1.00 91.31 169 TYR A O 1
ATOM 1404 N N . SER A 1 170 ? 18.166 -11.269 -7.685 1.00 89.00 170 SER A N 1
ATOM 1405 C CA . SER A 1 170 ? 18.574 -12.678 -7.720 1.00 89.00 170 SER A CA 1
ATOM 1406 C C . SER A 1 170 ? 20.021 -12.940 -8.165 1.00 89.00 170 SER A C 1
ATOM 1408 O O . SER A 1 170 ? 20.373 -14.099 -8.374 1.00 89.00 170 SER A O 1
ATOM 1410 N N . ASP A 1 171 ? 20.829 -11.908 -8.421 1.00 81.31 171 ASP A N 1
ATOM 1411 C CA . ASP A 1 171 ? 22.180 -12.059 -8.983 1.00 81.31 171 ASP A CA 1
ATOM 1412 C C . ASP A 1 171 ? 23.266 -11.768 -7.936 1.00 81.31 171 ASP A C 1
ATOM 1414 O O . ASP A 1 171 ? 23.054 -11.000 -7.002 1.00 81.31 171 ASP A O 1
ATOM 1418 N N . GLU A 1 172 ? 24.438 -12.379 -8.094 1.00 66.12 172 GLU A N 1
ATOM 1419 C CA . GLU A 1 172 ? 25.558 -12.284 -7.141 1.00 66.12 172 GLU A CA 1
ATOM 1420 C C . GLU A 1 172 ? 26.645 -11.300 -7.602 1.00 66.12 172 GLU A C 1
ATOM 1422 O O . GLU A 1 172 ? 27.618 -11.038 -6.891 1.00 66.12 172 GLU A O 1
ATOM 1427 N N . HIS A 1 173 ? 26.516 -10.756 -8.813 1.00 66.44 173 HIS A N 1
ATOM 1428 C CA . HIS A 1 173 ? 27.522 -9.867 -9.375 1.00 66.44 173 HIS A CA 1
ATOM 1429 C C . HIS A 1 173 ? 27.424 -8.440 -8.815 1.00 66.44 173 HIS A C 1
ATOM 1431 O O . HIS A 1 173 ? 26.325 -7.895 -8.708 1.00 66.44 173 HIS A O 1
ATOM 1437 N N . PRO A 1 174 ? 28.568 -7.785 -8.522 1.00 58.16 174 PRO A N 1
ATOM 1438 C CA . PRO A 1 174 ? 28.598 -6.405 -8.057 1.00 58.16 174 PRO A CA 1
ATOM 1439 C C . PRO A 1 174 ? 28.237 -5.466 -9.212 1.00 58.16 174 PRO A C 1
ATOM 1441 O O . PRO A 1 174 ? 29.097 -4.955 -9.929 1.00 58.16 174 PRO A O 1
ATOM 1444 N N . ILE A 1 175 ? 26.941 -5.267 -9.412 1.00 70.12 175 ILE A N 1
ATOM 1445 C CA . ILE A 1 175 ? 26.381 -4.271 -10.319 1.00 70.12 175 ILE A CA 1
ATOM 1446 C C . ILE A 1 175 ? 25.986 -3.059 -9.477 1.00 70.12 175 ILE A C 1
ATOM 1448 O O . ILE A 1 175 ? 25.602 -3.192 -8.314 1.00 70.12 175 ILE A O 1
ATOM 1452 N N . ASN A 1 176 ? 26.083 -1.859 -10.050 1.00 80.56 176 ASN A N 1
ATOM 1453 C CA . ASN A 1 176 ? 25.563 -0.671 -9.390 1.00 80.56 176 ASN A CA 1
ATOM 1454 C C . ASN A 1 176 ? 24.027 -0.735 -9.322 1.00 80.56 176 ASN A C 1
ATOM 1456 O O . ASN A 1 176 ? 23.340 -0.280 -10.233 1.00 80.56 176 ASN A O 1
ATOM 1460 N N . ILE A 1 177 ? 23.491 -1.302 -8.244 1.00 87.12 177 ILE A N 1
ATOM 1461 C CA . ILE A 1 177 ? 22.051 -1.485 -8.024 1.00 87.12 177 ILE A CA 1
ATOM 1462 C C . ILE A 1 177 ? 21.281 -0.167 -7.896 1.00 87.12 177 ILE A C 1
ATOM 1464 O O . ILE A 1 177 ? 20.076 -0.149 -8.140 1.00 87.12 177 ILE A O 1
ATOM 1468 N N . SER A 1 178 ? 21.957 0.945 -7.572 1.00 86.62 178 SER A N 1
ATOM 1469 C CA . SER A 1 178 ? 21.302 2.255 -7.479 1.00 86.62 178 SER A CA 1
ATOM 1470 C C . SER A 1 178 ? 20.757 2.717 -8.833 1.00 86.62 178 SER A C 1
ATOM 1472 O O . SER A 1 178 ? 19.757 3.433 -8.870 1.00 86.62 178 SER A O 1
ATOM 1474 N N . SER A 1 179 ? 21.323 2.203 -9.934 1.00 87.94 179 SER A N 1
ATOM 1475 C CA . SER A 1 179 ? 20.869 2.452 -11.309 1.00 87.94 179 SER A CA 1
ATOM 1476 C C . SER A 1 179 ? 19.433 2.015 -11.604 1.00 87.94 179 SER A C 1
ATOM 1478 O O . SER A 1 179 ? 18.811 2.574 -12.501 1.00 87.94 179 SER A O 1
ATOM 1480 N N . ILE A 1 180 ? 18.879 1.046 -10.862 1.00 89.12 180 ILE A N 1
ATOM 1481 C CA . ILE A 1 180 ? 17.508 0.546 -11.082 1.00 89.12 180 ILE A CA 1
ATOM 1482 C C . ILE A 1 180 ? 16.475 1.659 -10.855 1.00 89.12 180 ILE A C 1
ATOM 1484 O O . ILE A 1 180 ? 15.436 1.693 -11.513 1.00 89.12 180 ILE A O 1
ATOM 1488 N N . VAL A 1 181 ? 16.769 2.571 -9.927 1.00 91.12 181 VAL A N 1
ATOM 1489 C CA . VAL A 1 181 ? 15.872 3.651 -9.492 1.00 91.12 181 VAL A CA 1
ATOM 1490 C C . VAL A 1 181 ? 16.432 5.045 -9.771 1.00 91.12 181 VAL A C 1
ATOM 1492 O O . VAL A 1 181 ? 15.807 6.046 -9.423 1.00 91.12 181 VAL A O 1
ATOM 1495 N N . ASP A 1 182 ? 17.587 5.119 -10.433 1.00 89.44 182 ASP A N 1
ATOM 1496 C CA . ASP A 1 182 ? 18.149 6.368 -10.928 1.00 89.44 182 ASP A CA 1
ATOM 1497 C C . ASP A 1 182 ? 17.589 6.677 -12.319 1.00 89.44 182 ASP A C 1
ATOM 1499 O O . ASP A 1 182 ? 18.018 6.139 -13.340 1.00 89.44 182 ASP A O 1
ATOM 1503 N N . LEU A 1 183 ? 16.580 7.544 -12.354 1.00 87.50 183 LEU A N 1
ATOM 1504 C CA . LEU A 1 183 ? 15.876 7.891 -13.585 1.00 87.50 183 LEU A CA 1
ATOM 1505 C C . LEU A 1 183 ? 16.586 8.983 -14.408 1.00 87.50 183 LEU A C 1
ATOM 1507 O O . LEU A 1 183 ? 16.139 9.284 -15.523 1.00 87.50 183 LEU A O 1
ATOM 1511 N N . ASP A 1 184 ? 17.659 9.578 -13.879 1.00 85.50 184 ASP A N 1
ATOM 1512 C CA . ASP A 1 184 ? 18.394 10.683 -14.507 1.00 85.50 184 ASP A CA 1
ATOM 1513 C C . ASP A 1 184 ? 19.726 10.237 -15.116 1.00 85.50 184 ASP A C 1
ATOM 1515 O O . ASP A 1 184 ? 20.216 10.864 -16.061 1.00 85.50 184 ASP A O 1
ATOM 1519 N N . VAL A 1 185 ? 20.269 9.110 -14.656 1.00 83.19 185 VAL A N 1
ATOM 1520 C CA . VAL A 1 185 ? 21.461 8.484 -15.230 1.00 83.19 185 VAL A CA 1
ATOM 1521 C C . VAL A 1 185 ? 21.076 7.479 -16.318 1.00 83.19 185 VAL A C 1
ATOM 1523 O O . VAL A 1 185 ? 20.311 6.541 -16.100 1.00 83.19 185 VAL A O 1
ATOM 1526 N N . ASP A 1 186 ? 21.658 7.623 -17.514 1.00 81.94 186 ASP A N 1
ATOM 1527 C CA . ASP A 1 186 ? 21.513 6.624 -18.579 1.00 81.94 186 ASP A CA 1
ATOM 1528 C C . ASP A 1 186 ? 22.403 5.411 -18.287 1.00 81.94 186 ASP A C 1
ATOM 1530 O O . ASP A 1 186 ? 23.535 5.297 -18.752 1.00 81.94 186 ASP A O 1
ATOM 1534 N N . SER A 1 187 ? 21.888 4.528 -17.440 1.00 84.38 187 SER A N 1
ATOM 1535 C CA . SER A 1 187 ? 22.537 3.294 -17.017 1.00 84.38 187 SER A CA 1
ATOM 1536 C C . SER A 1 187 ? 21.628 2.097 -17.284 1.00 84.38 187 SER A C 1
ATOM 1538 O O . SER A 1 187 ? 20.469 2.234 -17.682 1.00 84.38 187 SER A O 1
ATOM 1540 N N . SER A 1 188 ? 22.181 0.893 -17.175 1.00 81.31 188 SER A N 1
ATOM 1541 C CA . SER A 1 188 ? 21.438 -0.342 -17.403 1.00 81.31 188 SER A CA 1
ATOM 1542 C C . SER A 1 188 ? 21.779 -1.348 -16.325 1.00 81.31 188 SER A C 1
ATOM 1544 O O . SER A 1 188 ? 22.946 -1.541 -15.986 1.00 81.31 188 SER A O 1
ATOM 1546 N N . PHE A 1 189 ? 20.740 -2.006 -15.834 1.00 86.00 189 PHE A N 1
ATOM 1547 C CA . PHE A 1 189 ? 20.834 -3.133 -14.929 1.00 86.00 189 PHE A CA 1
ATOM 1548 C C . PHE A 1 189 ? 20.371 -4.391 -15.663 1.00 86.00 189 PHE A C 1
ATOM 1550 O O . PHE A 1 189 ? 19.453 -4.339 -16.483 1.00 86.00 189 PHE A O 1
ATOM 1557 N N . TYR A 1 190 ? 21.009 -5.518 -15.374 1.00 84.75 190 TYR A N 1
ATOM 1558 C CA . TYR A 1 190 ? 20.597 -6.816 -15.881 1.00 84.75 190 TYR A CA 1
ATOM 1559 C C . TYR A 1 190 ? 20.895 -7.889 -14.841 1.00 84.75 190 TYR A C 1
ATOM 1561 O O . TYR A 1 190 ? 21.825 -7.764 -14.048 1.00 84.75 190 TYR A O 1
ATOM 1569 N N . THR A 1 191 ? 20.106 -8.952 -14.885 1.00 84.06 191 THR A N 1
ATOM 1570 C CA . THR A 1 191 ? 20.380 -10.207 -14.190 1.00 84.06 191 THR A CA 1
ATOM 1571 C C . THR A 1 191 ? 20.826 -11.256 -15.200 1.00 84.06 191 THR A C 1
ATOM 1573 O O . THR A 1 191 ? 20.657 -11.104 -16.417 1.00 84.06 191 THR A O 1
ATOM 1576 N N . SER A 1 192 ? 21.383 -12.358 -14.708 1.00 83.06 192 SER A N 1
ATOM 1577 C CA . SER A 1 192 ? 21.589 -13.549 -15.517 1.00 83.06 192 SER A CA 1
ATOM 1578 C C . SER A 1 192 ? 20.259 -14.019 -16.122 1.00 83.06 192 SER A C 1
ATOM 1580 O O . SER A 1 192 ? 19.216 -14.028 -15.463 1.00 83.06 192 SER A O 1
ATOM 1582 N N . ALA A 1 193 ? 20.291 -14.405 -17.401 1.00 82.25 193 ALA A N 1
ATOM 1583 C CA . ALA A 1 193 ? 19.120 -14.855 -18.155 1.00 82.25 193 ALA A CA 1
ATOM 1584 C C . ALA A 1 193 ? 18.698 -16.276 -17.735 1.00 82.25 193 ALA A C 1
ATOM 1586 O O . ALA A 1 193 ? 18.831 -17.237 -18.494 1.00 82.25 193 ALA A O 1
ATOM 1587 N N . LYS A 1 194 ? 18.240 -16.412 -16.489 1.00 86.19 194 LYS A N 1
ATOM 1588 C CA . LYS A 1 194 ? 17.791 -17.658 -15.873 1.00 86.19 194 LYS A CA 1
ATOM 1589 C C . LYS A 1 194 ? 16.334 -17.519 -15.421 1.00 86.19 194 LYS A C 1
ATOM 1591 O O . LYS A 1 194 ? 15.939 -16.448 -14.959 1.00 86.19 194 LYS A O 1
ATOM 1596 N N . PRO A 1 195 ? 15.526 -18.586 -15.530 1.00 85.62 195 PRO A N 1
ATOM 1597 C CA . PRO A 1 195 ? 14.214 -18.622 -14.897 1.00 85.62 195 PRO A CA 1
ATOM 1598 C C . PRO A 1 195 ? 14.321 -18.332 -13.396 1.00 85.62 195 PRO A C 1
ATOM 1600 O O . PRO A 1 195 ? 15.233 -18.833 -12.738 1.00 85.62 195 PRO A O 1
ATOM 1603 N N . GLY A 1 196 ? 13.394 -17.532 -12.870 1.00 86.50 196 GLY A N 1
ATOM 1604 C CA . GLY A 1 196 ? 13.390 -17.123 -11.463 1.00 86.50 196 GLY A CA 1
ATOM 1605 C C . GLY A 1 196 ? 14.289 -15.927 -11.139 1.00 86.50 196 GLY A C 1
ATOM 1606 O O . GLY A 1 196 ? 14.387 -15.556 -9.972 1.00 86.50 196 GLY A O 1
ATOM 1607 N N . SER A 1 197 ? 14.931 -15.303 -12.134 1.00 90.75 197 SER A N 1
ATOM 1608 C CA . SER A 1 197 ? 15.621 -14.034 -11.905 1.00 90.75 197 SER A CA 1
ATOM 1609 C C . SER A 1 197 ? 14.626 -12.922 -11.556 1.00 90.75 197 SER A C 1
ATOM 1611 O O . SER A 1 197 ? 13.642 -12.742 -12.272 1.00 90.75 197 SER A O 1
ATOM 1613 N N . PHE A 1 198 ? 14.899 -12.150 -10.500 1.00 91.81 198 PHE A N 1
ATOM 1614 C CA . PHE A 1 198 ? 13.977 -11.128 -9.992 1.00 91.81 198 PHE A CA 1
ATOM 1615 C C . PHE A 1 198 ? 14.678 -9.826 -9.595 1.00 91.81 198 PHE A C 1
ATOM 1617 O O . PHE A 1 198 ? 15.876 -9.796 -9.298 1.00 91.81 198 PHE A O 1
ATOM 1624 N N . ILE A 1 199 ? 13.883 -8.757 -9.559 1.00 92.75 199 ILE A N 1
ATOM 1625 C CA . ILE A 1 199 ? 14.182 -7.478 -8.913 1.00 92.75 199 ILE A CA 1
ATOM 1626 C C . ILE A 1 199 ? 12.992 -7.176 -8.008 1.00 92.75 199 ILE A C 1
ATOM 1628 O O . ILE A 1 199 ? 11.850 -7.223 -8.454 1.00 92.75 199 ILE A O 1
ATOM 1632 N N . MET A 1 200 ? 13.268 -6.859 -6.752 1.00 93.75 200 MET A N 1
ATOM 1633 C CA . MET A 1 200 ? 12.277 -6.561 -5.730 1.00 93.75 200 MET A CA 1
ATOM 1634 C C . MET A 1 200 ? 12.550 -5.166 -5.179 1.00 93.75 200 MET A C 1
ATOM 1636 O O . MET A 1 200 ? 13.665 -4.895 -4.731 1.00 93.75 200 MET A O 1
ATOM 1640 N N . ILE A 1 201 ? 11.536 -4.304 -5.201 1.00 95.12 201 ILE A N 1
ATOM 1641 C CA . ILE A 1 201 ? 11.575 -2.975 -4.587 1.00 95.12 201 ILE A CA 1
ATOM 1642 C C . ILE A 1 201 ? 10.695 -3.019 -3.342 1.00 95.12 201 ILE A C 1
ATOM 1644 O O . ILE A 1 201 ? 9.491 -3.233 -3.440 1.00 95.12 201 ILE A O 1
ATOM 1648 N N . ASP A 1 202 ? 11.311 -2.821 -2.185 1.00 94.75 202 ASP A N 1
ATOM 1649 C CA . ASP A 1 202 ? 10.648 -2.754 -0.888 1.00 94.75 202 ASP A CA 1
ATOM 1650 C C . ASP A 1 202 ? 10.523 -1.284 -0.467 1.00 94.75 202 ASP A C 1
ATOM 1652 O O . ASP A 1 202 ? 11.523 -0.589 -0.258 1.00 94.75 202 ASP A O 1
ATOM 1656 N N . PHE A 1 203 ? 9.277 -0.810 -0.388 1.00 93.25 203 PHE A N 1
ATOM 1657 C CA . PHE A 1 203 ? 8.919 0.562 -0.019 1.00 93.25 203 PHE A CA 1
ATOM 1658 C C . PHE A 1 203 ? 8.888 0.802 1.500 1.00 93.25 203 PHE A C 1
ATOM 1660 O O . PHE A 1 203 ? 8.533 1.903 1.940 1.00 93.25 203 PHE A O 1
ATOM 1667 N N . LYS A 1 204 ? 9.334 -0.185 2.289 1.00 88.50 204 LYS A N 1
ATOM 1668 C CA . LYS A 1 204 ? 9.405 -0.156 3.751 1.00 88.50 204 LYS A CA 1
ATOM 1669 C C . LYS A 1 204 ? 8.030 0.129 4.346 1.00 88.50 204 LYS A C 1
ATOM 1671 O O . LYS A 1 204 ? 7.065 -0.548 4.016 1.00 88.50 204 LYS A O 1
ATOM 1676 N N . ASP A 1 205 ? 7.935 1.177 5.154 1.00 79.00 205 ASP A N 1
ATOM 1677 C CA . ASP A 1 205 ? 6.719 1.565 5.865 1.00 79.00 205 ASP A CA 1
ATOM 1678 C C . ASP A 1 205 ? 5.686 2.249 4.946 1.00 79.00 205 ASP A C 1
ATOM 1680 O O . ASP A 1 205 ? 4.610 2.639 5.390 1.00 79.00 205 ASP A O 1
ATOM 1684 N N . ASN A 1 206 ? 5.994 2.429 3.653 1.00 80.19 206 ASN A N 1
ATOM 1685 C CA . ASN A 1 206 ? 5.080 3.067 2.711 1.00 80.19 206 ASN A CA 1
ATOM 1686 C C . ASN A 1 206 ? 4.251 2.027 1.961 1.00 80.19 206 ASN A C 1
ATOM 1688 O O . ASN A 1 206 ? 4.780 1.218 1.195 1.00 80.19 206 ASN A O 1
ATOM 1692 N N . PHE A 1 207 ? 2.932 2.134 2.096 1.00 80.81 207 PHE A N 1
ATOM 1693 C CA . PHE A 1 207 ? 1.997 1.392 1.264 1.00 80.81 207 PHE A CA 1
ATOM 1694 C C . PHE A 1 207 ? 1.912 2.012 -0.138 1.00 80.81 207 PHE A C 1
ATOM 1696 O O . PHE A 1 207 ? 1.806 3.231 -0.287 1.00 80.81 207 PHE A O 1
ATOM 1703 N N . VAL A 1 208 ? 1.957 1.174 -1.176 1.00 84.00 208 VAL A N 1
ATOM 1704 C CA . VAL A 1 208 ? 1.878 1.602 -2.578 1.00 84.00 208 VAL A CA 1
ATOM 1705 C C . VAL A 1 208 ? 0.828 0.766 -3.291 1.00 84.00 208 VAL A C 1
ATOM 1707 O O . VAL A 1 208 ? 0.899 -0.459 -3.287 1.00 84.00 208 VAL A O 1
ATOM 1710 N N . ILE A 1 209 ? -0.111 1.440 -3.955 1.00 84.06 209 ILE A N 1
ATOM 1711 C CA . ILE A 1 209 ? -1.120 0.811 -4.812 1.00 84.06 209 ILE A CA 1
ATOM 1712 C C . ILE A 1 209 ? -0.695 1.032 -6.269 1.00 84.06 209 ILE A C 1
ATOM 1714 O O . ILE A 1 209 ? -0.897 2.126 -6.808 1.00 84.06 209 ILE A O 1
ATOM 1718 N N . PRO A 1 210 ? -0.053 0.051 -6.923 1.00 86.81 210 PRO A N 1
ATOM 1719 C CA . PRO A 1 210 ? 0.359 0.211 -8.306 1.00 86.81 210 PRO A CA 1
ATOM 1720 C C . PRO A 1 210 ? -0.861 0.134 -9.231 1.00 86.81 210 PRO A C 1
ATOM 1722 O O . PRO A 1 210 ? -1.580 -0.858 -9.249 1.00 86.81 210 PRO A O 1
ATOM 1725 N N . GLN A 1 211 ? -1.067 1.173 -10.040 1.00 84.94 211 GLN A N 1
ATOM 1726 C CA . GLN A 1 211 ? -2.090 1.199 -11.102 1.00 84.94 211 GLN A CA 1
ATOM 1727 C C . GLN A 1 211 ? -1.483 0.981 -12.496 1.00 84.94 211 GLN A C 1
ATOM 1729 O O . GLN A 1 211 ? -2.145 0.557 -13.443 1.00 84.94 211 GLN A O 1
ATOM 1734 N N . PHE A 1 212 ? -0.195 1.281 -12.631 1.00 88.81 212 PHE A N 1
ATOM 1735 C CA . PHE A 1 212 ? 0.587 1.091 -13.840 1.00 88.81 212 PHE A CA 1
ATOM 1736 C C . PHE A 1 212 ? 2.069 1.026 -13.475 1.00 88.81 212 PHE A C 1
ATOM 1738 O O . PHE A 1 212 ? 2.487 1.465 -12.401 1.00 88.81 212 PHE A O 1
ATOM 1745 N N . TYR A 1 213 ? 2.884 0.528 -14.396 1.00 91.56 213 TYR A N 1
ATOM 1746 C CA . TYR A 1 213 ? 4.336 0.568 -14.275 1.00 91.56 213 TYR A CA 1
ATOM 1747 C C . TYR A 1 213 ? 4.981 0.913 -15.615 1.00 91.56 213 TYR A C 1
ATOM 1749 O O . TYR A 1 213 ? 4.374 0.827 -16.682 1.00 91.56 213 TYR A O 1
ATOM 1757 N N . SER A 1 214 ? 6.227 1.376 -15.566 1.00 89.75 214 SER A N 1
ATOM 1758 C CA . SER A 1 214 ? 7.006 1.704 -16.758 1.00 89.75 214 SER A CA 1
ATOM 1759 C C . SER A 1 214 ? 8.320 0.948 -16.737 1.00 89.75 214 SER A C 1
ATOM 1761 O O . SER A 1 214 ? 9.028 0.979 -15.733 1.00 89.75 214 SER A O 1
ATOM 1763 N N . ILE A 1 215 ? 8.684 0.340 -17.863 1.00 89.06 215 ILE A N 1
ATOM 1764 C CA . ILE A 1 215 ? 10.003 -0.268 -18.049 1.00 89.06 215 ILE A CA 1
ATOM 1765 C C . ILE A 1 215 ? 10.703 0.447 -19.202 1.00 89.06 215 ILE A C 1
ATOM 1767 O O . ILE A 1 215 ? 10.122 0.698 -20.265 1.00 89.06 215 ILE A O 1
ATOM 1771 N N . LYS A 1 216 ? 11.971 0.793 -18.976 1.00 86.25 216 LYS A N 1
ATOM 1772 C CA . LYS A 1 216 ? 12.876 1.334 -19.990 1.00 86.25 216 LYS A CA 1
ATOM 1773 C C . LYS A 1 216 ? 13.840 0.235 -20.427 1.00 86.25 216 LYS A C 1
ATOM 1775 O O . LYS A 1 216 ? 14.496 -0.389 -19.601 1.00 86.25 216 LYS A O 1
ATOM 1780 N N . SER A 1 217 ? 13.921 0.008 -21.730 1.00 84.00 217 SER A N 1
ATOM 1781 C CA . SER A 1 217 ? 14.809 -0.981 -22.339 1.00 84.00 217 SER A CA 1
ATOM 1782 C C . SER A 1 217 ? 16.196 -0.382 -22.623 1.00 84.00 217 SER A C 1
ATOM 1784 O O . SER A 1 217 ? 16.318 0.789 -22.993 1.00 84.00 217 SER A O 1
ATOM 1786 N N . ALA A 1 218 ? 17.239 -1.215 -22.513 1.00 79.44 218 ALA A N 1
ATOM 1787 C CA . ALA A 1 218 ? 18.615 -0.872 -22.892 1.00 79.44 218 ALA A CA 1
ATOM 1788 C C . ALA A 1 218 ? 18.834 -0.827 -24.424 1.00 79.44 218 ALA A C 1
ATOM 1790 O O . ALA A 1 218 ? 19.865 -0.364 -24.905 1.00 79.44 218 ALA A O 1
ATOM 1791 N N . GLY A 1 219 ? 17.871 -1.306 -25.217 1.00 74.31 219 GLY A N 1
ATOM 1792 C CA . GLY A 1 219 ? 17.865 -1.261 -26.681 1.00 74.31 219 GLY A CA 1
ATOM 1793 C C . GLY A 1 219 ? 18.600 -2.407 -27.386 1.00 74.31 219 GLY A C 1
ATOM 1794 O O . GLY A 1 219 ? 18.225 -2.744 -28.506 1.00 74.31 219 GLY A O 1
ATOM 1795 N N . PHE A 1 220 ? 19.601 -3.030 -26.755 1.00 76.38 220 PHE A N 1
ATOM 1796 C CA . PHE A 1 220 ? 20.375 -4.147 -27.331 1.00 76.38 220 PHE A CA 1
ATOM 1797 C C . PHE A 1 220 ? 20.084 -5.511 -26.682 1.00 76.38 220 PHE A C 1
ATOM 1799 O O . PHE A 1 220 ? 20.326 -6.545 -27.299 1.00 76.38 220 PHE A O 1
ATOM 1806 N N . ALA A 1 221 ? 19.535 -5.521 -25.466 1.00 78.38 221 ALA A N 1
ATOM 1807 C CA . ALA A 1 221 ? 19.075 -6.711 -24.756 1.00 78.38 221 ALA A CA 1
ATOM 1808 C C . ALA A 1 221 ? 17.813 -6.335 -23.971 1.00 78.38 221 ALA A C 1
ATOM 1810 O O . ALA A 1 221 ? 17.868 -5.507 -23.063 1.00 78.38 221 ALA A O 1
ATOM 1811 N N . ASN A 1 222 ? 16.667 -6.892 -24.368 1.00 83.44 222 ASN A N 1
ATOM 1812 C CA . ASN A 1 222 ? 15.362 -6.488 -23.846 1.00 83.44 222 ASN A CA 1
ATOM 1813 C C . ASN A 1 222 ? 14.711 -7.641 -23.095 1.00 83.44 222 ASN A C 1
ATOM 1815 O O . ASN A 1 222 ? 14.732 -8.780 -23.565 1.00 83.44 222 ASN A O 1
ATOM 1819 N N . LEU A 1 223 ? 14.089 -7.315 -21.965 1.00 87.25 223 LEU A N 1
ATOM 1820 C CA . LEU A 1 223 ? 13.190 -8.213 -21.256 1.00 87.25 223 LEU A CA 1
ATOM 1821 C C . LEU A 1 223 ? 12.033 -8.600 -22.196 1.00 87.25 223 LEU A C 1
ATOM 1823 O O . LEU A 1 223 ? 11.458 -7.735 -22.859 1.00 87.25 223 LEU A O 1
ATOM 1827 N N . ARG A 1 224 ? 11.750 -9.903 -22.310 1.00 88.81 224 ARG A N 1
ATOM 1828 C CA . ARG A 1 224 ? 10.696 -10.441 -23.194 1.00 88.81 224 ARG A CA 1
ATOM 1829 C C . ARG A 1 224 ? 9.583 -11.137 -22.434 1.00 88.81 224 ARG A C 1
ATOM 1831 O O . ARG A 1 224 ? 8.430 -10.990 -22.808 1.00 88.81 224 ARG A O 1
ATOM 1838 N N . SER A 1 225 ? 9.933 -11.858 -21.377 1.00 91.31 225 SER A N 1
ATOM 1839 C CA . SER A 1 225 ? 8.957 -12.496 -20.505 1.00 91.31 225 SER A CA 1
ATOM 1840 C C . SER A 1 225 ? 9.194 -12.054 -19.074 1.00 91.31 225 SER A C 1
ATOM 1842 O O . SER A 1 225 ? 10.344 -12.045 -18.628 1.00 91.31 225 SER A O 1
ATOM 1844 N N . TRP A 1 226 ? 8.131 -11.667 -18.379 1.00 93.12 226 TRP A N 1
ATOM 1845 C CA . TRP A 1 226 ? 8.181 -11.259 -16.980 1.00 93.12 226 TRP A CA 1
ATOM 1846 C C . TRP A 1 226 ? 6.812 -11.379 -16.317 1.00 93.12 226 TRP A C 1
ATOM 1848 O O . TRP A 1 226 ? 5.775 -11.423 -16.980 1.00 93.12 226 TRP A O 1
ATOM 1858 N N . VAL A 1 227 ? 6.844 -11.411 -14.991 1.00 94.81 227 VAL A N 1
ATOM 1859 C CA . VAL A 1 227 ? 5.673 -11.356 -14.121 1.00 94.81 227 VAL A CA 1
ATOM 1860 C C . VAL A 1 227 ? 5.847 -10.137 -13.222 1.00 94.81 227 VAL A C 1
ATOM 1862 O O . VAL A 1 227 ? 6.953 -9.888 -12.739 1.00 94.81 227 VAL A O 1
ATOM 1865 N N . PHE A 1 228 ? 4.789 -9.350 -13.049 1.00 94.44 228 PHE A N 1
ATOM 1866 C CA . PHE A 1 228 ? 4.729 -8.290 -12.051 1.00 94.44 228 PHE A CA 1
ATOM 1867 C C . PHE A 1 228 ? 3.938 -8.813 -10.853 1.00 94.44 228 PHE A C 1
ATOM 1869 O O . PHE A 1 228 ? 2.767 -9.178 -10.981 1.00 94.44 228 PHE A O 1
ATOM 1876 N N . GLU A 1 229 ? 4.583 -8.840 -9.693 1.00 94.69 229 GLU A N 1
ATOM 1877 C CA . GLU A 1 229 ? 4.022 -9.363 -8.450 1.00 94.69 229 GLU A CA 1
ATOM 1878 C C . GLU A 1 229 ? 4.051 -8.286 -7.362 1.00 94.69 229 GLU A C 1
ATOM 1880 O O . GLU A 1 229 ? 4.928 -7.419 -7.351 1.00 94.69 229 GLU A O 1
ATOM 1885 N N . ILE A 1 230 ? 3.098 -8.353 -6.435 1.00 93.56 230 ILE A N 1
ATOM 1886 C CA . ILE A 1 230 ? 3.036 -7.499 -5.243 1.00 93.56 230 ILE A CA 1
ATOM 1887 C C . ILE A 1 230 ? 2.896 -8.346 -3.984 1.00 93.56 230 ILE A C 1
ATOM 1889 O O . ILE A 1 230 ? 2.347 -9.447 -4.020 1.00 93.56 230 ILE A O 1
ATOM 1893 N N . SER A 1 231 ? 3.371 -7.815 -2.863 1.00 90.19 231 SER A N 1
ATOM 1894 C CA . SER A 1 231 ? 3.273 -8.448 -1.552 1.00 90.19 231 SER A CA 1
ATOM 1895 C C . SER A 1 231 ? 3.166 -7.381 -0.464 1.00 90.19 231 SER A C 1
ATOM 1897 O O . S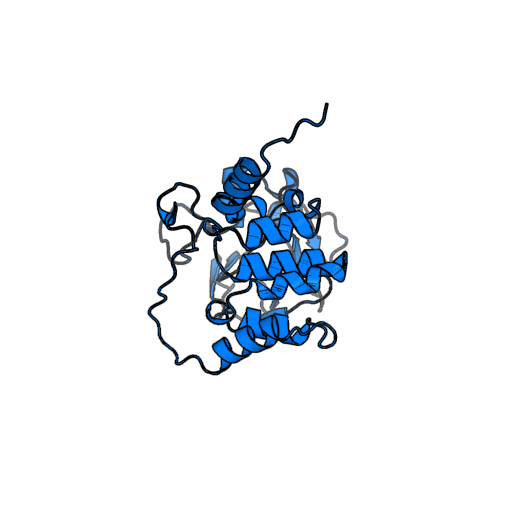ER A 1 231 ? 3.780 -6.321 -0.581 1.00 90.19 231 SER A O 1
ATOM 1899 N N . SER A 1 232 ? 2.390 -7.665 0.584 1.00 86.81 232 SER A N 1
ATOM 1900 C CA . SER A 1 232 ? 2.279 -6.834 1.791 1.00 86.81 232 SER A CA 1
ATOM 1901 C C . SER A 1 232 ? 3.064 -7.390 2.986 1.00 86.81 232 SER A C 1
ATOM 1903 O O . SER A 1 232 ? 3.140 -6.735 4.021 1.00 86.81 232 SER A O 1
ATOM 1905 N N . ASP A 1 233 ? 3.642 -8.588 2.865 1.00 84.88 233 ASP A N 1
ATOM 1906 C CA . ASP A 1 233 ? 4.391 -9.270 3.930 1.00 84.88 233 ASP A CA 1
ATOM 1907 C C . ASP A 1 233 ? 5.797 -9.728 3.495 1.00 84.88 233 ASP A C 1
ATOM 1909 O O . ASP A 1 233 ? 6.598 -10.155 4.322 1.00 84.88 233 ASP A O 1
ATOM 1913 N N . GLY A 1 234 ? 6.126 -9.617 2.205 1.00 85.94 234 GLY A N 1
ATOM 1914 C CA . GLY A 1 234 ? 7.384 -10.081 1.622 1.00 85.94 234 GLY A CA 1
ATOM 1915 C C . GLY A 1 234 ? 7.497 -11.604 1.487 1.00 85.94 234 GLY A C 1
ATOM 1916 O O . GLY A 1 234 ? 8.507 -12.086 0.968 1.00 85.94 234 GLY A O 1
ATOM 1917 N N . GLU A 1 235 ? 6.483 -12.361 1.909 1.00 85.38 235 GLU A N 1
ATOM 1918 C CA . GLU A 1 235 ? 6.456 -13.827 1.913 1.00 85.38 235 GLU A CA 1
ATOM 1919 C C . GLU A 1 235 ? 5.444 -14.372 0.900 1.00 85.38 235 GLU A C 1
ATOM 1921 O O . GLU A 1 235 ? 5.761 -15.272 0.121 1.00 85.38 235 GLU A O 1
ATOM 1926 N N . ASN A 1 236 ? 4.244 -13.793 0.870 1.00 85.56 236 ASN A N 1
ATOM 1927 C CA . ASN A 1 236 ? 3.154 -14.148 -0.023 1.00 85.56 236 ASN A CA 1
ATOM 1928 C C . ASN A 1 236 ? 3.067 -13.131 -1.162 1.00 85.56 236 ASN A C 1
ATOM 1930 O O . ASN A 1 236 ? 2.842 -11.940 -0.942 1.00 85.56 236 ASN A O 1
ATOM 1934 N N . TRP A 1 237 ? 3.228 -13.614 -2.392 1.00 91.81 237 TRP A N 1
ATOM 1935 C CA . TRP A 1 237 ? 3.269 -12.789 -3.596 1.00 91.81 237 TRP A CA 1
ATOM 1936 C C . TRP A 1 237 ? 2.034 -13.045 -4.462 1.00 91.81 237 TRP A C 1
ATOM 1938 O O . TRP A 1 237 ? 1.683 -14.192 -4.741 1.00 91.81 237 TRP A O 1
ATOM 1948 N N . LYS A 1 238 ? 1.362 -11.966 -4.874 1.00 91.62 238 LYS A N 1
ATOM 1949 C CA . LYS A 1 238 ? 0.236 -11.982 -5.814 1.00 91.62 238 LYS A CA 1
ATOM 1950 C C . LYS A 1 238 ? 0.719 -11.484 -7.169 1.00 91.62 238 LYS A C 1
ATOM 1952 O O . LYS A 1 238 ? 1.155 -10.342 -7.292 1.00 91.62 238 LYS A O 1
ATOM 1957 N N . GLU A 1 239 ? 0.594 -12.325 -8.186 1.00 93.56 239 GLU A N 1
ATOM 1958 C CA . GLU A 1 239 ? 0.751 -11.928 -9.584 1.00 93.56 239 GLU A CA 1
ATOM 1959 C C . GLU A 1 239 ? -0.383 -10.983 -9.995 1.00 93.56 239 GLU A C 1
ATOM 1961 O O . GLU A 1 239 ? -1.559 -11.298 -9.804 1.00 93.56 239 GLU A O 1
ATOM 1966 N N . ILE A 1 240 ? -0.025 -9.828 -10.560 1.00 91.62 240 ILE A N 1
ATOM 1967 C CA . ILE A 1 240 ? -0.991 -8.825 -11.036 1.00 91.62 240 ILE A CA 1
ATOM 1968 C C . ILE A 1 240 ? -0.840 -8.483 -12.520 1.00 91.62 240 ILE A C 1
ATOM 1970 O O . ILE A 1 240 ? -1.749 -7.893 -13.096 1.00 91.62 240 ILE A O 1
ATOM 1974 N N . ASP A 1 241 ? 0.277 -8.855 -13.149 1.00 94.12 241 ASP A N 1
ATOM 1975 C CA . ASP A 1 241 ? 0.460 -8.750 -14.598 1.00 94.12 241 ASP A CA 1
ATOM 1976 C C . ASP A 1 241 ? 1.480 -9.782 -15.096 1.00 94.12 241 ASP A C 1
ATOM 1978 O O . ASP A 1 241 ? 2.434 -10.122 -14.390 1.00 94.12 241 ASP A O 1
ATOM 1982 N N . ARG A 1 242 ? 1.300 -10.266 -16.326 1.00 94.25 242 ARG A N 1
ATOM 1983 C CA . ARG A 1 242 ? 2.170 -11.262 -16.960 1.00 94.25 242 ARG A CA 1
ATOM 1984 C C . ARG A 1 242 ? 2.322 -10.974 -18.439 1.00 94.25 242 ARG A C 1
ATOM 1986 O O . ARG A 1 242 ? 1.347 -10.803 -19.166 1.00 94.25 242 ARG A O 1
ATOM 1993 N N . HIS A 1 243 ? 3.568 -11.034 -18.891 1.00 93.00 243 HIS A N 1
ATOM 1994 C CA . HIS A 1 243 ? 3.931 -10.913 -20.295 1.00 93.00 243 HIS A CA 1
ATOM 1995 C C . HIS A 1 243 ? 4.768 -12.115 -20.700 1.00 93.00 243 HIS A C 1
ATOM 1997 O O . HIS A 1 243 ? 5.815 -12.370 -20.107 1.00 93.00 243 HIS A O 1
ATOM 2003 N N . ASP A 1 244 ? 4.331 -12.822 -21.740 1.00 93.06 244 ASP A N 1
ATOM 2004 C CA . ASP A 1 244 ? 5.041 -13.965 -22.310 1.00 93.06 244 ASP A CA 1
ATOM 2005 C C . ASP A 1 244 ? 5.518 -13.630 -23.728 1.00 93.06 244 ASP A C 1
ATOM 2007 O O . ASP A 1 244 ? 4.726 -13.308 -24.612 1.00 93.06 244 ASP A O 1
ATOM 2011 N N . ASP A 1 245 ? 6.834 -13.701 -23.948 1.00 90.69 245 ASP A N 1
ATOM 2012 C CA . ASP A 1 245 ? 7.493 -13.447 -25.236 1.00 90.69 245 ASP A CA 1
ATOM 2013 C C . ASP A 1 245 ? 7.161 -12.077 -25.879 1.00 90.69 245 ASP A C 1
ATOM 2015 O O . ASP A 1 245 ? 7.251 -11.900 -27.100 1.00 90.69 245 ASP A O 1
ATOM 2019 N N . SER A 1 246 ? 6.835 -11.075 -25.057 1.00 88.19 246 SER A N 1
ATOM 2020 C CA . SER A 1 246 ? 6.421 -9.735 -25.477 1.00 88.19 246 SER A CA 1
ATOM 2021 C C . SER A 1 246 ? 7.479 -9.016 -26.326 1.00 88.19 246 SER A C 1
ATOM 2023 O O . SER A 1 246 ? 8.700 -9.200 -26.208 1.00 88.19 246 SER A O 1
ATOM 2025 N N . ALA A 1 247 ? 6.982 -8.171 -27.231 1.00 87.12 247 ALA A N 1
ATOM 2026 C CA . ALA A 1 247 ? 7.767 -7.294 -28.089 1.00 87.12 247 ALA A CA 1
ATOM 2027 C C . ALA A 1 247 ? 7.661 -5.807 -27.695 1.00 87.12 247 ALA A C 1
ATOM 2029 O O . ALA A 1 247 ? 8.285 -4.973 -28.357 1.00 87.12 247 ALA A O 1
ATOM 2030 N N . ASP A 1 248 ? 6.914 -5.460 -26.643 1.00 85.44 248 ASP A N 1
ATOM 2031 C CA . ASP A 1 248 ? 6.612 -4.066 -26.279 1.00 85.44 248 ASP A CA 1
ATOM 2032 C C . ASP A 1 248 ? 7.867 -3.265 -25.910 1.00 85.44 248 ASP A C 1
ATOM 2034 O O . ASP A 1 248 ? 8.030 -2.107 -26.310 1.00 85.44 248 ASP A O 1
ATOM 2038 N N . LEU A 1 249 ? 8.828 -3.928 -25.263 1.00 84.38 249 LEU A N 1
ATOM 2039 C CA . LEU A 1 249 ? 10.119 -3.359 -24.864 1.00 84.38 249 LEU A CA 1
ATOM 2040 C C . LEU A 1 249 ? 11.150 -3.278 -25.999 1.00 84.38 249 LEU A C 1
ATOM 2042 O O . LEU A 1 249 ? 12.303 -2.930 -25.761 1.00 84.38 249 LEU A O 1
ATOM 2046 N N . LYS A 1 250 ? 10.762 -3.548 -27.255 1.00 77.88 250 LYS A N 1
ATOM 2047 C CA . LYS A 1 250 ? 11.563 -3.127 -28.423 1.00 77.88 250 LYS A CA 1
ATOM 2048 C C . LYS A 1 250 ? 11.574 -1.602 -28.579 1.00 77.88 250 LYS A C 1
ATOM 2050 O O . LYS A 1 250 ? 12.464 -1.059 -29.231 1.00 77.88 250 LYS A O 1
ATOM 2055 N N . LYS A 1 251 ? 10.599 -0.904 -27.988 1.00 63.06 251 LYS A N 1
ATOM 2056 C CA . LYS A 1 251 ? 10.597 0.556 -27.830 1.00 63.06 251 LYS A CA 1
ATOM 2057 C C . LYS A 1 251 ? 11.434 0.924 -26.594 1.00 63.06 251 LYS A C 1
ATOM 2059 O O . LYS A 1 251 ? 11.416 0.201 -25.607 1.00 63.06 251 LYS A O 1
ATOM 2064 N N . LYS A 1 252 ? 12.145 2.063 -26.612 1.00 75.81 252 LYS A N 1
ATOM 2065 C CA . LYS A 1 252 ? 13.049 2.470 -25.506 1.00 75.81 252 LYS A CA 1
ATOM 2066 C C . LYS A 1 252 ? 12.355 2.579 -24.136 1.00 75.81 252 LYS A C 1
ATOM 2068 O O . LYS A 1 252 ? 13.004 2.342 -23.129 1.00 75.81 252 LYS A O 1
ATOM 2073 N N . LYS A 1 253 ? 11.073 2.952 -24.086 1.00 81.12 253 LYS A N 1
ATOM 2074 C CA . LYS A 1 253 ? 10.239 3.049 -22.874 1.00 81.12 253 LYS A CA 1
ATOM 2075 C C . LYS A 1 253 ? 8.832 2.567 -23.219 1.00 81.12 253 LYS A C 1
ATOM 2077 O O . LYS A 1 253 ? 8.335 2.918 -24.291 1.00 81.12 253 LYS A O 1
ATOM 2082 N N . TYR A 1 254 ? 8.199 1.828 -22.313 1.00 83.88 254 TYR A N 1
ATOM 2083 C CA . TYR A 1 254 ? 6.795 1.440 -22.428 1.00 83.88 254 TYR A CA 1
ATOM 2084 C C . TYR A 1 254 ? 6.083 1.532 -21.072 1.00 83.88 254 TYR A C 1
ATOM 2086 O O . TYR A 1 254 ? 6.707 1.282 -20.039 1.00 83.88 254 TYR A O 1
ATOM 2094 N N . ASN A 1 255 ? 4.800 1.905 -21.096 1.00 86.19 255 ASN A N 1
ATOM 2095 C CA . ASN A 1 255 ? 3.929 1.970 -19.922 1.00 86.19 255 ASN A CA 1
ATOM 2096 C C . ASN A 1 255 ? 2.930 0.807 -19.986 1.00 86.19 255 ASN A C 1
ATOM 2098 O O . ASN A 1 255 ? 2.258 0.642 -21.004 1.00 86.19 255 ASN A O 1
ATOM 2102 N N . PHE A 1 256 ? 2.815 0.044 -18.907 1.00 87.81 256 PHE A N 1
ATOM 2103 C CA . PHE A 1 256 ? 1.896 -1.081 -18.768 1.00 87.81 256 PHE A CA 1
ATOM 2104 C C . PHE A 1 256 ? 0.827 -0.731 -17.741 1.00 87.81 256 PHE A C 1
ATOM 2106 O O . PHE A 1 256 ? 1.147 -0.217 -16.669 1.00 87.81 256 PHE A O 1
ATOM 2113 N N . TYR A 1 257 ? -0.430 -0.996 -18.082 1.00 85.81 257 TYR A N 1
ATOM 2114 C CA . TYR A 1 257 ? -1.584 -0.721 -17.235 1.00 85.81 257 TYR A CA 1
ATOM 2115 C C . TYR A 1 257 ? -2.007 -2.001 -16.537 1.00 85.81 257 TYR A C 1
ATOM 2117 O O . TYR A 1 257 ? -2.162 -3.030 -17.191 1.00 85.81 257 TYR A O 1
ATOM 2125 N N . LEU A 1 258 ? -2.207 -1.920 -15.227 1.00 83.19 258 LEU A N 1
ATOM 2126 C CA . LEU A 1 258 ? -2.653 -3.051 -14.433 1.00 83.19 258 LEU A CA 1
ATOM 2127 C C . LEU A 1 258 ? -4.180 -3.086 -14.500 1.00 83.19 258 LEU A C 1
ATOM 2129 O O . LEU A 1 258 ? -4.848 -2.091 -14.215 1.00 83.19 258 LEU A O 1
ATOM 2133 N N . SER A 1 259 ? -4.748 -4.205 -14.945 1.00 60.75 259 SER A N 1
ATOM 2134 C CA . SER A 1 259 ? -6.197 -4.403 -14.911 1.00 60.75 259 SER A CA 1
ATOM 2135 C C . SER A 1 259 ? -6.649 -4.396 -13.455 1.00 60.75 259 SER A C 1
ATOM 2137 O O . SER A 1 259 ? -6.202 -5.262 -12.710 1.00 60.75 259 SER A O 1
ATOM 2139 N N . ASN A 1 260 ? -7.474 -3.400 -13.096 1.00 46.16 260 ASN A N 1
ATOM 2140 C CA . ASN A 1 260 ? -7.951 -3.076 -11.746 1.00 46.16 260 ASN A CA 1
ATOM 2141 C C . ASN A 1 260 ? -7.778 -4.222 -10.740 1.00 46.16 260 ASN A C 1
ATOM 2143 O O . ASN A 1 260 ? -8.532 -5.197 -10.769 1.00 46.16 260 ASN A O 1
ATOM 2147 N N . SER A 1 261 ? -6.789 -4.054 -9.863 1.00 39.75 261 SER A N 1
ATOM 2148 C CA . SER A 1 261 ? -6.790 -4.624 -8.524 1.00 39.75 261 SER A CA 1
ATOM 2149 C C . SER A 1 261 ? -7.994 -4.057 -7.766 1.00 39.75 261 SER A C 1
ATOM 2151 O O . SER A 1 261 ? -7.995 -2.827 -7.562 1.00 39.75 261 SER A O 1
#